Protein AF-0000000075452983 (afdb_homodimer)

Foldseek 3Di:
DDDPVNVLVVVVKDKFAWDAAPVRWTWGWKAKQRAIWIATEEAPDAFKAFEPVCCVVNVFPFPLPPPPPPDDPDPPPSFTKTFFMWMDGPPDIDTGDIHTYDHCPVVQVVCVVVPHHGGGIYHYNVVCVVQVWDADSVRRIIIGD/DDDPVNVLVVVVKDKFAWDAAPVRWTWGWKAKQRAIWIATEEQPDAFKAFEPVCCVVNVFPFPLPPPPPPDDDDCPPSFTKTFFMWMDGPPDIDTGDIHTYDHCPVVQVVCVVRPHHGGGIYHYNVVCVVQVWDADSVRRIIIGD

InterPro domains:
  IPR021109 Aspartic peptidase domain superfamily [G3DSA:2.40.70.10] (26-145)
  IPR021109 Aspartic peptidase domain superfamily [SSF50630] (25-136)
  IPR034122 Retropepsin-like domain, bacterial [cd05483] (25-129)

Secondary structure (DSSP, 8-state):
---HHHHHHHTTPEEEEPEE-TTS-EEEEEEETTEEEEEEE-TT-SS-EEEGGGTTTTT--EE-------SSSS-----EEEEEEEEEETTEEEEEEEEEEE--HHHHHHHHHTT-PPPSEEE-HHHHHHTT-EEETTTTEEEE-/---HHHHHHHTTPEEEEPEE-TTS-EEEEEEETTEEEEEEE-TT-SS-EEEGGGTTTTT--EE-------SSSS-----EEEEEEEEEETTEEEEEEEEEEE--HHHHHHHHHTT-PPPSEEE-HHHHHHTT-EEETTTTEEEE-

Nearest PDB structures (foldseek):
  7d66-assembly2_L  TM=7.469E-01  e=2.712E-06  Toxoplasma gondii GT1
  5c9f-assembly1_D  TM=7.096E-01  e=1.347E-06  Rickettsia conorii
  5c9f-assembly1_C  TM=6.833E-01  e=1.007E-06  Rickettsia conorii
  5c9b-assembly1_A  TM=7.092E-01  e=2.148E-06  Rickettsia conorii
  7d66-assembly2_K  TM=7.157E-01  e=2.085E-05  Toxoplasma gondii GT1

Sequence (290 aa):
MTSLKKILKEQGYSAIELLPTKTLHLELKVSINGVEGRFLLDTGASNTCLGLDSIDFFNLQTDFSEIKAAGAGASEMDTQISLKNTLEIGKWKRKNVSLVLFDLSHVNNALQRYDTQPIHGIIGADILKKGKAIIDYPKKTLFLKMTSLKKILKEQGYSAIELLPTKTLHLELKVSINGVEGRFLLDTGASNTCLGLDSIDFFNLQTDFSEIKAAGAGASEMDTQISLKNTLEIGKWKRKNVSLVLFDLSHVNNALQRYDTQPIHGIIGADILKKGKAIIDYPKKTLFLK

Organism: Capnocytophaga canimorsus (strain 5) (NCBI:txid860228)

Solvent-accessible surface area (backbone atoms only — not comparable to full-atom values): 15350 Å² total; per-residue (Å²): 127,86,51,68,65,58,56,40,44,75,71,60,33,43,80,33,74,41,42,74,48,89,65,54,31,38,27,36,66,36,24,37,66,82,36,77,42,40,24,36,44,18,40,59,33,45,56,33,31,32,22,58,87,34,40,77,72,41,69,58,60,61,47,74,52,80,68,70,78,72,72,83,85,70,88,68,70,82,58,38,39,28,55,68,31,36,41,32,45,78,87,46,72,44,70,64,37,71,33,38,40,38,85,46,61,68,60,31,51,55,33,42,76,61,77,34,79,65,60,42,28,36,45,9,21,50,56,36,53,69,24,46,22,33,40,32,50,77,77,31,32,38,29,33,79,128,86,51,69,64,58,55,40,42,73,70,61,32,42,81,34,73,39,43,74,49,89,66,55,31,38,27,36,66,36,26,36,66,82,36,77,40,40,25,38,44,19,41,62,33,45,56,33,32,30,22,58,87,35,40,76,71,40,68,57,60,61,47,74,54,77,67,70,77,74,66,86,84,71,90,69,72,82,62,39,39,29,54,69,32,37,42,32,48,80,87,45,71,45,69,65,36,69,33,38,39,36,86,45,60,69,59,30,52,56,34,43,77,62,77,34,79,66,60,42,30,36,45,10,21,51,54,37,55,70,24,44,22,32,40,32,51,77,77,31,32,37,30,34,81

Radius of gyration: 19.37 Å; Cα contacts (8 Å, |Δi|>4): 636; chains: 2; bounding box: 51×49×44 Å

Structure (mmCIF, N/CA/C/O backbone):
data_AF-0000000075452983-model_v1
#
loop_
_entity.id
_entity.type
_entity.pdbx_description
1 polymer 'Acid protease'
#
loop_
_atom_site.group_PDB
_atom_site.id
_atom_site.type_symbol
_atom_site.label_atom_id
_atom_site.label_alt_id
_atom_site.label_comp_id
_atom_site.label_asym_id
_atom_site.label_entity_id
_atom_site.label_seq_id
_atom_site.pdbx_PDB_ins_code
_atom_site.Cartn_x
_atom_site.Cartn_y
_atom_site.Cartn_z
_atom_site.occupancy
_atom_site.B_iso_or_equiv
_atom_site.auth_seq_id
_atom_site.auth_comp_id
_atom_site.auth_asym_id
_atom_site.auth_atom_id
_atom_site.pdbx_PDB_model_num
ATOM 1 N N . MET A 1 1 ? -27.594 -3.686 -8.883 1 52.12 1 MET A N 1
ATOM 2 C CA . MET A 1 1 ? -26.844 -4.117 -7.707 1 52.12 1 MET A CA 1
ATOM 3 C C . MET A 1 1 ? -26.234 -2.922 -6.977 1 52.12 1 MET A C 1
ATOM 5 O O . MET A 1 1 ? -25.766 -1.974 -7.613 1 52.12 1 MET A O 1
ATOM 9 N N . THR A 1 2 ? -26.516 -2.812 -5.73 1 64.31 2 THR A N 1
ATOM 10 C CA . THR A 1 2 ? -26.141 -1.621 -4.977 1 64.31 2 THR A CA 1
ATOM 11 C C . THR A 1 2 ? -24.625 -1.402 -5.031 1 64.31 2 THR A C 1
ATOM 13 O O . THR A 1 2 ? -23.859 -2.346 -4.863 1 64.31 2 THR A O 1
ATOM 16 N N . SER A 1 3 ? -24.156 -0.193 -5.426 1 87 3 SER A N 1
ATOM 17 C CA . SER A 1 3 ? -22.75 0.178 -5.586 1 87 3 SER A CA 1
ATOM 18 C C . SER A 1 3 ? -22.016 0.156 -4.246 1 87 3 SER A C 1
ATOM 20 O O . SER A 1 3 ? -22.609 0.444 -3.205 1 87 3 SER A O 1
ATOM 22 N N . LEU A 1 4 ? -20.859 -0.501 -4.215 1 90.81 4 LEU A N 1
ATOM 23 C CA . LEU A 1 4 ? -20.016 -0.521 -3.031 1 90.81 4 LEU A CA 1
ATOM 24 C C . LEU A 1 4 ? -19.922 0.865 -2.4 1 90.81 4 LEU A C 1
ATOM 26 O O . LEU A 1 4 ? -20.016 1.002 -1.177 1 90.81 4 LEU A O 1
ATOM 30 N N . LYS A 1 5 ? -19.812 1.821 -3.23 1 93.75 5 LYS A N 1
ATOM 31 C CA . LYS A 1 5 ? -19.703 3.201 -2.762 1 93.75 5 LYS A CA 1
ATOM 32 C C . LYS A 1 5 ? -20.938 3.602 -1.963 1 93.75 5 LYS A C 1
ATOM 34 O O . LYS A 1 5 ? -20.828 4.215 -0.9 1 93.75 5 LYS A O 1
ATOM 39 N N . LYS A 1 6 ? -22.094 3.305 -2.492 1 93.25 6 LYS A N 1
ATOM 40 C CA . LYS A 1 6 ? -23.328 3.654 -1.816 1 93.25 6 LYS A CA 1
ATOM 41 C C . LYS A 1 6 ? -23.438 2.963 -0.46 1 93.25 6 LYS A C 1
ATOM 43 O O . LYS A 1 6 ? -23.797 3.592 0.536 1 93.25 6 LYS A O 1
ATOM 48 N N . ILE A 1 7 ? -23.094 1.762 -0.438 1 93 7 ILE A N 1
ATOM 49 C CA . ILE A 1 7 ? -23.156 0.961 0.779 1 93 7 ILE A CA 1
ATOM 50 C C . ILE A 1 7 ? -22.219 1.539 1.833 1 93 7 ILE A C 1
ATOM 52 O O . ILE A 1 7 ? -22.609 1.715 2.99 1 93 7 ILE A O 1
ATOM 56 N N . LEU A 1 8 ? -21.016 1.866 1.401 1 95.69 8 LEU A N 1
ATOM 57 C CA . LEU A 1 8 ? -20.016 2.361 2.342 1 95.69 8 LEU A CA 1
ATOM 58 C C . LEU A 1 8 ? -20.375 3.764 2.824 1 95.69 8 LEU A C 1
ATOM 60 O O . LEU A 1 8 ? -20.141 4.102 3.986 1 95.69 8 LEU A O 1
ATOM 64 N N . LYS A 1 9 ? -20.922 4.539 1.985 1 94.62 9 LYS A N 1
ATOM 65 C CA . LYS A 1 9 ? -21.391 5.859 2.406 1 94.62 9 LYS A CA 1
ATOM 66 C C . LYS A 1 9 ? -22.484 5.75 3.463 1 94.62 9 LYS A C 1
ATOM 68 O O . LYS A 1 9 ? -22.5 6.512 4.434 1 94.62 9 LYS A O 1
ATOM 73 N N . GLU A 1 10 ? -23.328 4.809 3.295 1 93.5 10 GLU A N 1
ATOM 74 C CA . GLU A 1 10 ? -24.391 4.566 4.262 1 93.5 10 GLU A CA 1
ATOM 75 C C . GLU A 1 10 ? -23.828 4.098 5.602 1 93.5 10 GLU A C 1
ATOM 77 O O . GLU A 1 10 ? -24.469 4.277 6.641 1 93.5 10 GLU A O 1
ATOM 82 N N . GLN A 1 11 ? -22.656 3.533 5.5 1 94.31 11 GLN A N 1
ATOM 83 C CA . GLN A 1 11 ? -22.016 3.043 6.711 1 94.31 11 GLN A CA 1
ATOM 84 C C . GLN A 1 11 ? -21.141 4.125 7.348 1 94.31 11 GLN A C 1
ATOM 86 O O . GLN A 1 11 ? -20.422 3.863 8.312 1 94.31 11 GLN A O 1
ATOM 91 N N . GLY A 1 12 ? -21.109 5.344 6.809 1 95.44 12 GLY A N 1
ATOM 92 C CA . GLY A 1 12 ? -20.422 6.465 7.434 1 95.44 12 GLY A CA 1
ATOM 93 C C . GLY A 1 12 ? -19.078 6.777 6.809 1 95.44 12 GLY A C 1
ATOM 94 O O . GLY A 1 12 ? -18.359 7.664 7.27 1 95.44 12 GLY A O 1
ATOM 95 N N . TYR A 1 13 ? -18.781 6.051 5.754 1 97.31 13 TYR A N 1
ATOM 96 C CA . TYR A 1 13 ? -17.5 6.289 5.086 1 97.31 13 TYR A CA 1
ATOM 97 C C . TYR A 1 13 ? -17.594 7.5 4.16 1 97.31 13 TYR A C 1
ATOM 99 O O . TYR A 1 13 ? -18.641 7.742 3.547 1 97.31 13 TYR A O 1
ATOM 107 N N . SER A 1 14 ? -16.469 8.219 4.148 1 97.69 14 SER A N 1
ATOM 108 C CA . SER A 1 14 ? -16.266 9.219 3.1 1 97.69 14 SER A CA 1
ATOM 109 C C . SER A 1 14 ? -15.453 8.648 1.947 1 97.69 14 SER A C 1
ATOM 111 O O . SER A 1 14 ? -14.492 7.906 2.17 1 97.69 14 SER A O 1
ATOM 113 N N . ALA A 1 15 ? -15.82 9 0.788 1 97.88 15 ALA A N 1
ATOM 114 C CA . ALA A 1 15 ? -15.133 8.523 -0.407 1 97.88 15 ALA A CA 1
ATOM 115 C C . ALA A 1 15 ? -14.133 9.562 -0.917 1 97.88 15 ALA A C 1
ATOM 117 O O . ALA A 1 15 ? -14.484 10.734 -1.088 1 97.88 15 ALA A O 1
ATOM 118 N N . ILE A 1 16 ? -12.906 9.117 -1.059 1 98.31 16 ILE A N 1
ATOM 119 C CA . ILE A 1 16 ? -11.844 9.969 -1.57 1 98.31 16 ILE A CA 1
ATOM 120 C C . ILE A 1 16 ? -11.336 9.422 -2.902 1 98.31 16 ILE A C 1
ATOM 122 O O . ILE A 1 16 ? -11 8.234 -3.004 1 98.31 16 ILE A O 1
ATOM 126 N N . GLU A 1 17 ? -11.289 10.273 -3.865 1 97.56 17 GLU A N 1
ATOM 127 C CA . GLU A 1 17 ? -10.781 9.852 -5.168 1 97.56 17 GLU A CA 1
ATOM 128 C C . GLU A 1 17 ? -9.266 9.641 -5.125 1 97.56 17 GLU A C 1
ATOM 130 O O . GLU A 1 17 ? -8.539 10.445 -4.543 1 97.56 17 GLU A O 1
ATOM 135 N N . LEU A 1 18 ? -8.836 8.555 -5.672 1 98.31 18 LEU A N 1
ATOM 136 C CA . LEU A 1 18 ? -7.422 8.258 -5.859 1 98.31 18 LEU A CA 1
ATOM 137 C C . LEU A 1 18 ? -6.992 8.531 -7.297 1 98.31 18 LEU A C 1
ATOM 139 O O . LEU A 1 18 ? -7.738 8.234 -8.234 1 98.31 18 LEU A O 1
ATOM 143 N N . LEU A 1 19 ? -5.871 9.102 -7.406 1 96.38 19 LEU A N 1
ATOM 144 C CA . LEU A 1 19 ? -5.34 9.422 -8.727 1 96.38 19 LEU A CA 1
ATOM 145 C C . LEU A 1 19 ? -4.262 8.43 -9.141 1 96.38 19 LEU A C 1
ATOM 147 O O . LEU A 1 19 ? -3.229 8.32 -8.477 1 96.38 19 LEU A O 1
ATOM 151 N N . PRO A 1 20 ? -4.559 7.73 -10.18 1 94.44 20 PRO A N 1
ATOM 152 C CA . PRO A 1 20 ? -3.521 6.816 -10.656 1 94.44 20 PRO A CA 1
ATOM 153 C C . PRO A 1 20 ? -2.359 7.539 -11.336 1 94.44 20 PRO A C 1
ATOM 155 O O . PRO A 1 20 ? -2.564 8.57 -11.984 1 94.44 20 PRO A O 1
ATOM 158 N N . THR A 1 21 ? -1.177 7.031 -11.117 1 91.69 21 THR A N 1
ATOM 159 C CA . THR A 1 21 ? -0.006 7.562 -11.805 1 91.69 21 THR A CA 1
ATOM 160 C C . THR A 1 21 ? 0.426 6.629 -12.938 1 91.69 21 THR A C 1
ATOM 162 O O . THR A 1 21 ? -0.109 5.527 -13.078 1 91.69 21 THR A O 1
ATOM 165 N N . LYS A 1 22 ? 1.423 7.086 -13.68 1 87.56 22 LYS A N 1
ATOM 166 C CA . LYS A 1 22 ? 1.977 6.281 -14.766 1 87.56 22 LYS A CA 1
ATOM 167 C C . LYS A 1 22 ? 2.721 5.062 -14.219 1 87.56 22 LYS A C 1
ATOM 169 O O . LYS A 1 22 ? 2.889 4.066 -14.922 1 87.56 22 LYS A O 1
ATOM 174 N N . THR A 1 23 ? 3.131 5.102 -12.953 1 84.88 23 THR A N 1
ATOM 175 C CA . THR A 1 23 ? 3.91 4.039 -12.328 1 84.88 23 THR A CA 1
ATOM 176 C C . THR A 1 23 ? 3.002 3.07 -11.57 1 84.88 23 THR A C 1
ATOM 178 O O . THR A 1 23 ? 3.469 2.285 -10.75 1 84.88 23 THR A O 1
ATOM 181 N N . LEU A 1 24 ? 1.702 3.107 -11.68 1 89.06 24 LEU A N 1
ATOM 182 C CA . LEU A 1 24 ? 0.688 2.205 -11.148 1 89.06 24 LEU A CA 1
ATOM 183 C C . LEU A 1 24 ? 0.388 2.529 -9.688 1 89.06 24 LEU A C 1
ATOM 185 O O . LEU A 1 24 ? -0.366 1.808 -9.031 1 89.06 24 LEU A O 1
ATOM 189 N N . HIS A 1 25 ? 0.948 3.605 -9.305 1 93.12 25 HIS A N 1
ATOM 190 C CA . HIS A 1 25 ? 0.667 4.012 -7.934 1 93.12 25 HIS A CA 1
ATOM 191 C C . HIS A 1 25 ? -0.611 4.84 -7.855 1 93.12 25 HIS A C 1
ATOM 193 O O . HIS A 1 25 ? -1.091 5.344 -8.875 1 93.12 25 HIS A O 1
ATOM 199 N N . LEU A 1 26 ? -1.137 4.887 -6.668 1 97.56 26 LEU A N 1
ATOM 200 C CA . LEU A 1 26 ? -2.301 5.719 -6.391 1 97.56 26 LEU A CA 1
ATOM 201 C C . LEU A 1 26 ? -1.927 6.895 -5.492 1 97.56 26 LEU A C 1
ATOM 203 O O . LEU A 1 26 ? -1.285 6.711 -4.457 1 97.56 26 LEU A O 1
ATOM 207 N N . GLU A 1 27 ? -2.287 8.039 -5.949 1 97.69 27 GLU A N 1
ATOM 208 C CA . GLU A 1 27 ? -2.031 9.266 -5.203 1 97.69 27 GLU A CA 1
ATOM 209 C C . GLU A 1 27 ? -3.334 9.906 -4.73 1 97.69 27 GLU A C 1
ATOM 211 O O . GLU A 1 27 ? -4.41 9.586 -5.242 1 97.69 27 GLU A O 1
ATOM 216 N N . LEU A 1 28 ? -3.195 10.734 -3.736 1 98.31 28 LEU A N 1
ATOM 217 C CA . LEU A 1 28 ? -4.344 11.484 -3.238 1 98.31 28 LEU A CA 1
ATOM 218 C C . LEU A 1 28 ? -3.91 12.8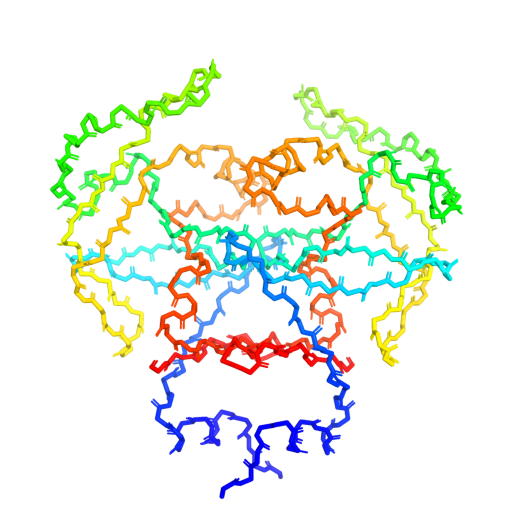36 -2.68 1 98.31 28 LEU A C 1
ATOM 220 O O . LEU A 1 28 ? -2.732 13.039 -2.373 1 98.31 28 LEU A O 1
ATOM 224 N N . LYS A 1 29 ? -4.852 13.695 -2.602 1 97.69 29 LYS A N 1
ATOM 225 C CA . LYS A 1 29 ? -4.625 14.992 -1.968 1 97.69 29 LYS A CA 1
ATOM 226 C C . LYS A 1 29 ? -4.859 14.922 -0.462 1 97.69 29 LYS A C 1
ATOM 228 O O . LYS A 1 29 ? -5.848 14.336 -0.012 1 97.69 29 LYS A O 1
ATOM 233 N N . VAL A 1 30 ? -3.945 15.484 0.24 1 97.62 30 VAL A N 1
ATOM 234 C CA . VAL A 1 30 ? -4.027 15.531 1.696 1 97.62 30 VAL A CA 1
ATOM 235 C C . VAL A 1 30 ? -3.713 16.938 2.188 1 97.62 30 VAL A C 1
ATOM 237 O O . VAL A 1 30 ? -2.791 17.594 1.685 1 97.62 30 VAL A O 1
ATOM 240 N N . SER A 1 31 ? -4.453 17.375 3.129 1 96.62 31 SER A N 1
ATOM 241 C CA . SER A 1 31 ? -4.16 18.656 3.762 1 96.62 31 SER A CA 1
ATOM 242 C C . SER A 1 31 ? -3.467 18.453 5.105 1 96.62 31 SER A C 1
ATOM 244 O O . SER A 1 31 ? -3.957 17.719 5.961 1 96.62 31 SER A O 1
ATOM 246 N N . ILE A 1 32 ? -2.314 19.016 5.211 1 95 32 ILE A N 1
ATOM 247 C CA . ILE A 1 32 ? -1.591 19.062 6.477 1 95 32 ILE A CA 1
ATOM 248 C C . ILE A 1 32 ? -1.582 20.5 7.016 1 95 32 ILE A C 1
ATOM 250 O O . ILE A 1 32 ? -1.045 21.406 6.375 1 95 32 ILE A O 1
ATOM 254 N 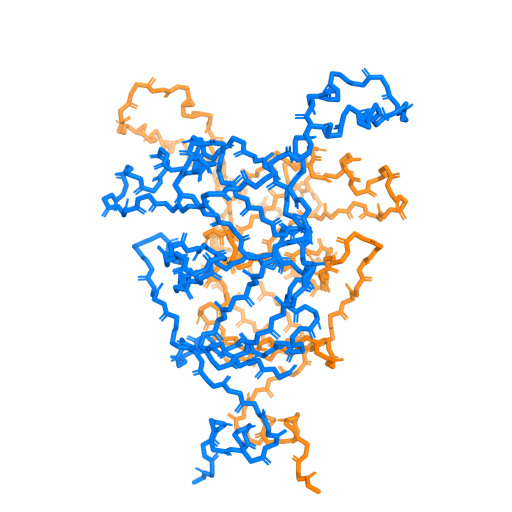N . ASN A 1 33 ? -2.176 20.688 8.148 1 92.75 33 ASN A N 1
ATOM 255 C CA . ASN A 1 33 ? -2.256 22 8.766 1 92.75 33 ASN A CA 1
ATOM 256 C C . ASN A 1 33 ? -2.787 23.047 7.793 1 92.75 33 ASN A C 1
ATOM 258 O O . ASN A 1 33 ? -2.246 24.156 7.707 1 92.75 33 ASN A O 1
ATOM 262 N N . GLY A 1 34 ? -3.699 22.578 7.031 1 93.31 34 GLY A N 1
ATOM 263 C CA . GLY A 1 34 ? -4.41 23.516 6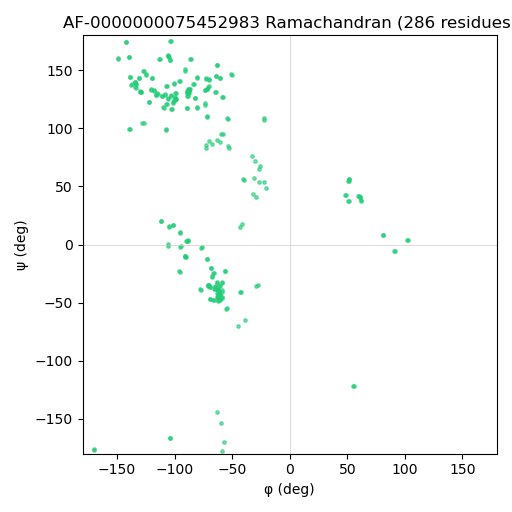.168 1 93.31 34 GLY A CA 1
ATOM 264 C C . GLY A 1 34 ? -3.777 23.656 4.797 1 93.31 34 GLY A C 1
ATOM 265 O O . GLY A 1 34 ? -4.32 24.344 3.924 1 93.31 34 GLY A O 1
ATOM 266 N N . VAL A 1 35 ? -2.662 23.062 4.562 1 94 35 VAL A N 1
ATOM 267 C CA . VAL A 1 35 ? -1.973 23.156 3.281 1 94 35 VAL A CA 1
ATOM 268 C C . VAL A 1 35 ? -2.123 21.844 2.514 1 94 35 VAL A C 1
ATOM 270 O O . VAL A 1 35 ? -1.764 20.781 3.021 1 94 35 VAL A O 1
ATOM 273 N N . GLU A 1 36 ? -2.6 21.984 1.306 1 95.62 36 GLU A N 1
ATOM 274 C CA . GLU A 1 36 ? -2.846 20.781 0.503 1 95.62 36 GLU A CA 1
ATOM 275 C C . GLU A 1 36 ? -1.572 20.312 -0.197 1 95.62 36 GLU A C 1
ATOM 277 O O . GLU A 1 36 ? -0.808 21.141 -0.714 1 95.62 36 GLU A O 1
ATOM 282 N N . GLY A 1 37 ? -1.395 19.016 -0.182 1 95.81 37 GLY A N 1
ATOM 283 C CA . GLY A 1 37 ? -0.274 18.391 -0.875 1 95.81 37 GLY A CA 1
ATOM 284 C C . GLY A 1 37 ? -0.628 17.078 -1.524 1 95.81 37 GLY A C 1
ATOM 285 O O . GLY A 1 37 ? -1.758 16.594 -1.398 1 95.81 37 GLY A O 1
ATOM 286 N N . ARG A 1 38 ? 0.325 16.531 -2.256 1 96.56 38 ARG A N 1
ATOM 287 C CA . ARG A 1 38 ? 0.192 15.258 -2.955 1 96.56 38 ARG A CA 1
ATOM 288 C C . ARG A 1 38 ? 0.854 14.133 -2.168 1 96.56 38 ARG A C 1
ATOM 290 O O . ARG A 1 38 ? 2.008 14.258 -1.75 1 96.56 38 ARG A O 1
ATOM 297 N N . PHE A 1 39 ? 0.117 13.094 -2.006 1 97.81 39 PHE A N 1
ATOM 298 C CA . PHE A 1 39 ? 0.617 11.984 -1.203 1 97.81 39 PHE A CA 1
ATOM 299 C C . PHE A 1 39 ? 0.44 10.664 -1.938 1 97.81 39 PHE A C 1
ATOM 301 O O . PHE A 1 39 ? -0.549 10.469 -2.648 1 97.81 39 PHE A O 1
ATOM 308 N N . LEU A 1 40 ? 1.399 9.812 -1.755 1 97.44 40 LEU A N 1
ATOM 309 C CA . LEU A 1 40 ? 1.317 8.445 -2.27 1 97.44 40 LEU A CA 1
ATOM 310 C C . LEU A 1 40 ? 0.646 7.523 -1.261 1 97.44 40 LEU A C 1
ATOM 312 O O . LEU A 1 40 ? 0.935 7.59 -0.064 1 97.44 40 LEU A O 1
ATOM 316 N N . LEU A 1 41 ? -0.305 6.699 -1.705 1 98.31 41 LEU A N 1
ATOM 317 C CA . LEU A 1 41 ? -0.929 5.68 -0.865 1 98.31 41 LEU A CA 1
ATOM 318 C C . LEU A 1 41 ? -0.04 4.445 -0.756 1 98.31 41 LEU A C 1
ATOM 320 O O . LEU A 1 41 ? 0.232 3.783 -1.759 1 98.31 41 LEU A O 1
ATOM 324 N N . ASP A 1 42 ? 0.404 4.117 0.432 1 97.38 42 ASP A N 1
ATOM 325 C CA . ASP A 1 42 ? 1.4 3.061 0.581 1 97.38 42 ASP A CA 1
ATOM 326 C C . ASP A 1 42 ? 1.085 2.174 1.783 1 97.38 42 ASP A C 1
ATOM 328 O O . ASP A 1 42 ? 1.478 2.484 2.91 1 97.38 42 ASP A O 1
ATOM 332 N N . THR A 1 43 ? 0.461 0.979 1.523 1 97.56 43 THR A N 1
ATOM 333 C CA . THR A 1 43 ? 0.132 0.032 2.582 1 97.56 43 THR A CA 1
ATOM 334 C C . THR A 1 43 ? 1.394 -0.635 3.123 1 97.56 43 THR A C 1
ATOM 336 O O . THR A 1 43 ? 1.362 -1.272 4.176 1 97.56 43 THR A O 1
ATOM 339 N N . GLY A 1 44 ? 2.561 -0.519 2.471 1 95.19 44 GLY A N 1
ATOM 340 C CA . GLY A 1 44 ? 3.822 -1.098 2.908 1 95.19 44 GLY A CA 1
ATOM 341 C C . GLY A 1 44 ? 4.633 -0.164 3.785 1 95.19 44 GLY A C 1
ATOM 342 O O . GLY A 1 44 ? 5.66 -0.562 4.344 1 95.19 44 GLY A O 1
ATOM 343 N N . ALA A 1 45 ? 4.211 1.051 3.85 1 94.06 45 ALA A N 1
ATOM 344 C CA . ALA A 1 45 ? 4.824 1.996 4.777 1 94.06 45 ALA A CA 1
ATOM 345 C C . ALA A 1 45 ? 4.148 1.942 6.145 1 94.06 45 ALA A C 1
ATOM 347 O O . ALA A 1 45 ? 2.934 2.123 6.25 1 94.06 45 ALA A O 1
ATOM 348 N N . SER A 1 46 ? 4.898 1.775 7.152 1 91.88 46 SER A N 1
ATOM 349 C CA . SER A 1 46 ? 4.34 1.68 8.492 1 91.88 46 SER A CA 1
ATOM 350 C C . SER A 1 46 ? 3.768 3.018 8.953 1 91.88 46 SER A C 1
ATOM 352 O O . SER A 1 46 ? 2.674 3.068 9.523 1 91.88 46 SER A O 1
ATOM 354 N N . ASN A 1 47 ? 4.504 4.059 8.531 1 92.19 47 ASN A N 1
ATOM 355 C CA . ASN A 1 47 ? 4.141 5.383 9.023 1 92.19 47 ASN A CA 1
ATOM 356 C C . ASN A 1 47 ? 3.893 6.359 7.875 1 92.19 47 ASN A C 1
ATOM 358 O O . ASN A 1 47 ? 4.543 6.273 6.828 1 92.19 47 ASN A O 1
ATOM 362 N N . THR A 1 48 ? 2.988 7.191 8.156 1 95.69 48 THR A N 1
ATOM 363 C CA . THR A 1 48 ? 2.811 8.352 7.293 1 95.69 48 THR A CA 1
ATOM 364 C C . THR A 1 48 ? 3.979 9.328 7.449 1 95.69 48 THR A C 1
ATOM 366 O O . THR A 1 48 ? 4.426 9.586 8.57 1 95.69 48 THR A O 1
ATOM 369 N N . CYS A 1 49 ? 4.434 9.805 6.285 1 94.25 49 CYS A N 1
ATOM 370 C CA . CYS A 1 49 ? 5.621 10.648 6.371 1 94.25 49 CYS A CA 1
ATOM 371 C C . CYS A 1 49 ? 5.516 11.836 5.418 1 94.25 49 CYS A C 1
ATOM 373 O O . CYS A 1 49 ? 4.668 11.844 4.523 1 94.25 49 CYS A O 1
ATOM 375 N N . LEU A 1 50 ? 6.34 12.828 5.707 1 93.94 50 LEU A N 1
ATOM 376 C CA . LEU A 1 50 ? 6.531 14.008 4.867 1 93.94 50 LEU A CA 1
ATOM 377 C C . LEU A 1 50 ? 7.98 14.117 4.406 1 93.94 50 LEU A C 1
ATOM 379 O O . LEU A 1 50 ? 8.898 13.773 5.148 1 93.94 50 LEU A O 1
ATOM 383 N N . GLY A 1 51 ? 8.055 14.586 3.146 1 92.12 51 GLY A N 1
ATOM 384 C CA . GLY A 1 51 ? 9.406 14.875 2.678 1 92.12 51 GLY A CA 1
ATOM 385 C C . GLY A 1 51 ? 10.078 15.992 3.455 1 92.12 51 GLY A C 1
ATOM 386 O O . GLY A 1 51 ? 9.438 16.969 3.842 1 92.12 51 GLY A O 1
ATOM 387 N N . LEU A 1 52 ? 11.383 15.852 3.635 1 85 52 LEU A N 1
ATOM 388 C CA . LEU A 1 52 ? 12.172 16.875 4.312 1 85 52 LEU A CA 1
ATOM 389 C C . LEU A 1 52 ? 12.062 18.219 3.59 1 85 52 LEU A C 1
ATOM 391 O O . LEU A 1 52 ? 12.086 19.266 4.223 1 85 52 LEU A O 1
ATOM 395 N N . ASP A 1 53 ? 11.938 18.141 2.363 1 82.31 53 ASP A N 1
ATOM 396 C CA . ASP A 1 53 ? 11.867 19.359 1.555 1 82.31 53 ASP A CA 1
ATOM 397 C C . ASP A 1 53 ? 10.492 20.016 1.67 1 82.31 53 ASP A C 1
ATOM 399 O O . ASP A 1 53 ? 10.289 21.125 1.162 1 82.31 53 ASP A O 1
ATOM 403 N N . SER A 1 54 ? 9.617 19.406 2.389 1 78.69 54 SER A N 1
ATOM 404 C CA . SER A 1 54 ? 8.258 19.906 2.482 1 78.69 54 SER A CA 1
ATOM 405 C C . SER A 1 54 ? 8.008 20.578 3.834 1 78.69 54 SER A C 1
ATOM 407 O O . SER A 1 54 ? 6.891 21.016 4.113 1 78.69 54 SER A O 1
ATOM 409 N N . ILE A 1 55 ? 8.938 20.578 4.613 1 71.94 55 ILE A N 1
ATOM 410 C CA . ILE A 1 55 ? 8.797 21.109 5.969 1 71.94 55 ILE A CA 1
ATOM 411 C C . ILE A 1 55 ? 8.281 22.531 5.922 1 71.94 55 ILE A C 1
ATOM 413 O O . ILE A 1 55 ? 7.328 22.891 6.625 1 71.94 55 ILE A O 1
ATOM 417 N N . ASP A 1 56 ? 9.031 23.281 5.184 1 69.06 56 ASP A N 1
ATOM 418 C CA . ASP A 1 56 ? 8.633 24.672 5.074 1 69.06 56 ASP A CA 1
ATOM 419 C C . ASP A 1 56 ? 7.266 24.812 4.406 1 69.06 56 ASP A C 1
ATOM 421 O O . ASP A 1 56 ? 6.477 25.688 4.766 1 69.06 56 ASP A O 1
ATOM 425 N N . PHE A 1 57 ? 7.047 23.922 3.555 1 72.62 57 PHE A N 1
ATOM 426 C CA . PHE A 1 57 ? 5.812 23.953 2.775 1 72.62 57 PHE A CA 1
ATOM 427 C C . PHE A 1 57 ? 4.598 23.75 3.674 1 72.62 57 PHE A C 1
ATOM 429 O O . PHE A 1 57 ? 3.604 24.469 3.553 1 72.62 57 PHE A O 1
ATOM 436 N N . PHE A 1 58 ? 4.617 22.984 4.652 1 75.69 58 PHE A N 1
ATOM 437 C CA . PHE A 1 58 ? 3.455 22.609 5.453 1 75.69 58 PHE A CA 1
ATOM 438 C C . PHE A 1 58 ? 3.473 23.328 6.793 1 75.69 58 PHE A C 1
ATOM 440 O O . PHE A 1 58 ? 2.68 23.016 7.684 1 75.69 58 PHE A O 1
ATOM 447 N N . ASN A 1 59 ? 4.273 24.391 6.984 1 67.56 59 ASN A N 1
ATOM 448 C CA . ASN A 1 59 ? 4.363 25.141 8.234 1 67.56 59 ASN A CA 1
ATOM 449 C C . ASN A 1 59 ? 4.52 24.219 9.438 1 67.56 59 ASN A C 1
ATOM 451 O O . ASN A 1 59 ? 3.803 24.359 10.43 1 67.56 59 ASN A O 1
ATOM 455 N N . LEU A 1 60 ? 5.348 23.234 9.273 1 66.94 60 LEU A N 1
ATOM 456 C CA . LEU A 1 60 ? 5.48 22.219 10.312 1 66.94 60 LEU A CA 1
ATOM 457 C C . LEU A 1 60 ? 6.242 22.766 11.508 1 66.94 60 LEU A C 1
ATOM 459 O O . LEU A 1 60 ? 7.184 23.547 11.352 1 66.94 60 LEU A O 1
ATOM 463 N N . GLN A 1 61 ? 5.539 22.75 12.734 1 61.06 61 GLN A N 1
ATOM 464 C CA . GLN A 1 61 ? 6.328 22.953 13.945 1 61.06 61 GLN A CA 1
ATOM 465 C C . GLN A 1 61 ? 7.184 21.719 14.258 1 61.06 61 GLN A C 1
ATOM 467 O O . GLN A 1 61 ? 6.66 20.625 14.406 1 61.06 61 GLN A O 1
ATOM 472 N N . THR A 1 62 ? 8.32 21.688 13.664 1 56.69 62 THR A N 1
ATOM 473 C CA . THR A 1 62 ? 9.195 20.547 13.859 1 56.69 62 THR A CA 1
ATOM 474 C C . THR A 1 62 ? 9.766 20.531 15.273 1 56.69 62 THR A C 1
ATOM 476 O O . THR A 1 62 ? 10.195 21.562 15.781 1 56.69 62 THR A O 1
ATOM 479 N N . ASP A 1 63 ? 9.086 19.906 16.219 1 50.91 63 ASP A N 1
ATOM 480 C CA . ASP A 1 63 ? 9.906 19.672 17.406 1 50.91 63 ASP A CA 1
ATOM 481 C C . ASP A 1 63 ? 11.078 18.75 17.078 1 50.91 63 ASP A C 1
ATOM 483 O O . ASP A 1 63 ? 10.898 17.688 16.469 1 50.91 63 ASP A O 1
ATOM 487 N N . PHE A 1 64 ? 12.117 19.375 16.703 1 45.72 64 PHE A N 1
ATOM 488 C CA . PHE A 1 64 ? 13.32 18.547 16.641 1 45.72 64 PHE A CA 1
ATOM 489 C C . PHE A 1 64 ? 13.367 17.578 17.828 1 45.72 64 PHE A C 1
ATOM 491 O O . PHE A 1 64 ? 13.422 18.016 18.984 1 45.72 64 PHE A O 1
ATOM 498 N N . SER A 1 65 ? 12.477 16.828 18.047 1 41.66 65 SER A N 1
ATOM 499 C CA . SER A 1 65 ? 12.797 15.898 19.125 1 41.66 65 SER A CA 1
ATOM 500 C C . SER A 1 65 ? 14.023 15.055 18.781 1 41.66 65 SER A C 1
ATOM 502 O O . SER A 1 65 ? 14.102 14.477 17.703 1 41.66 65 SER A O 1
ATOM 504 N N . GLU A 1 66 ? 15.18 15.516 19.25 1 39.75 66 GLU A N 1
ATOM 505 C CA . GLU A 1 66 ? 16.344 14.656 19.406 1 39.75 66 GLU A CA 1
ATOM 506 C C . GLU A 1 66 ? 15.961 13.289 19.969 1 39.75 66 GLU A C 1
ATOM 508 O O . GLU A 1 66 ? 16.219 13 21.141 1 39.75 66 GLU A O 1
ATOM 513 N N . ILE A 1 67 ? 14.883 12.859 19.969 1 37.5 67 ILE A N 1
ATOM 514 C CA . ILE A 1 67 ? 14.711 11.523 20.516 1 37.5 67 ILE A CA 1
ATOM 515 C C . ILE A 1 67 ? 15.68 10.555 19.844 1 37.5 67 ILE A C 1
ATOM 517 O O . ILE A 1 67 ? 15.578 10.312 18.641 1 37.5 67 ILE A O 1
ATOM 521 N N . LYS A 1 68 ? 16.891 10.523 20.328 1 37.19 68 LYS A N 1
ATOM 522 C CA . LYS A 1 68 ? 17.891 9.461 20.203 1 37.19 68 LYS A CA 1
ATOM 523 C C . LYS A 1 68 ? 17.219 8.094 20.094 1 37.19 68 LYS A C 1
ATOM 525 O O . LYS A 1 68 ? 16.578 7.637 21.047 1 37.19 68 LYS A O 1
ATOM 530 N N . ALA A 1 69 ? 16.594 7.711 19.062 1 34.88 69 ALA A N 1
ATOM 531 C CA . ALA A 1 69 ? 16.375 6.281 18.875 1 34.88 69 ALA A CA 1
ATOM 532 C C . ALA A 1 69 ? 17.5 5.465 19.484 1 34.88 69 ALA A C 1
ATOM 534 O O . ALA A 1 69 ? 18.609 5.434 18.953 1 34.88 69 ALA A O 1
ATOM 535 N N . ALA A 1 70 ? 17.859 5.523 20.719 1 34.03 70 ALA A N 1
ATOM 536 C CA . ALA A 1 70 ? 18.766 4.727 21.531 1 34.03 70 ALA A CA 1
ATOM 537 C C . ALA A 1 70 ? 18.875 3.301 21.016 1 34.03 70 ALA A C 1
ATOM 539 O O . ALA A 1 70 ? 19.609 2.482 21.562 1 34.03 70 ALA A O 1
ATOM 540 N N . GLY A 1 71 ? 17.922 2.549 20.453 1 30.47 71 GLY A N 1
ATOM 541 C CA . GLY A 1 71 ? 18.188 1.126 20.297 1 30.47 71 GLY A CA 1
ATOM 542 C C . GLY A 1 71 ? 19.359 0.824 19.375 1 30.47 71 GLY A C 1
ATOM 543 O O . GLY A 1 71 ? 20.438 0.44 19.844 1 30.47 71 GLY A O 1
ATOM 544 N N . ALA A 1 72 ? 19.469 -0.285 18.469 1 32.88 72 ALA A N 1
ATOM 545 C CA . ALA A 1 72 ? 20.719 -0.928 18.047 1 32.88 72 ALA A CA 1
ATOM 546 C C . ALA A 1 72 ? 21.656 0.079 17.375 1 32.88 72 ALA A C 1
ATOM 548 O O . ALA A 1 72 ? 21.234 1.168 16.984 1 32.88 72 ALA A O 1
ATOM 549 N N . GLY A 1 73 ? 22.984 -0.252 16.781 1 33.38 73 GLY A N 1
ATOM 550 C CA . GLY A 1 73 ? 24.188 0.121 16.062 1 33.38 73 GLY A CA 1
ATOM 551 C C . GLY A 1 73 ? 23.938 1.088 14.922 1 33.38 73 GLY A C 1
ATOM 552 O O . GLY A 1 73 ? 24.875 1.511 14.242 1 33.38 73 GLY A O 1
ATOM 553 N N . ALA A 1 74 ? 23.172 0.597 13.875 1 34.91 74 ALA A N 1
ATOM 554 C CA . ALA A 1 74 ? 23.281 1.378 12.641 1 34.91 74 ALA A CA 1
ATOM 555 C C . ALA A 1 74 ? 23.062 2.863 12.914 1 34.91 74 ALA A C 1
ATOM 557 O O . ALA A 1 74 ? 22.469 3.232 13.93 1 34.91 74 ALA A O 1
ATOM 558 N N . SER A 1 75 ? 23.703 3.908 12.242 1 37 75 SER A N 1
ATOM 559 C CA . SER A 1 75 ? 23.484 5.309 11.891 1 37 75 SER A CA 1
ATOM 560 C C . SER A 1 75 ? 22 5.656 11.906 1 37 75 SER A C 1
ATOM 562 O O . SER A 1 75 ? 21.234 5.211 11.039 1 37 75 SER A O 1
ATOM 564 N N . GLU A 1 76 ? 21.25 5.453 12.875 1 39.5 76 GLU A N 1
ATOM 565 C CA . GLU A 1 76 ? 19.922 5.914 13.258 1 39.5 76 GLU A CA 1
ATOM 566 C C . GLU A 1 76 ? 19.641 7.305 12.695 1 39.5 76 GLU A C 1
ATOM 568 O O . GLU A 1 76 ? 20.141 8.305 13.211 1 39.5 76 GLU A O 1
ATOM 573 N N . MET A 1 77 ? 19.984 7.668 11.508 1 43.62 77 MET A N 1
ATOM 574 C CA . MET A 1 77 ? 19.672 8.945 10.883 1 43.62 77 MET A CA 1
ATOM 575 C C . MET A 1 77 ? 18.453 9.586 11.539 1 43.62 77 MET A C 1
ATOM 577 O O . MET A 1 77 ? 17.469 8.906 11.844 1 43.62 77 MET A O 1
ATOM 581 N N . ASP A 1 78 ? 18.609 10.742 12.352 1 52.28 78 ASP A N 1
ATOM 582 C CA . ASP A 1 78 ? 17.719 11.688 13.023 1 52.28 78 ASP A CA 1
ATOM 583 C C . ASP A 1 78 ? 16.375 11.773 12.312 1 52.28 78 ASP A C 1
ATOM 585 O O . ASP A 1 78 ? 16.281 12.352 11.227 1 52.28 78 ASP A O 1
ATOM 589 N N . THR A 1 79 ? 15.75 10.656 12.383 1 66.81 79 THR A N 1
ATOM 590 C CA . THR A 1 79 ? 14.398 10.844 11.867 1 66.81 79 THR A CA 1
ATOM 591 C C . THR A 1 79 ? 13.703 11.992 12.578 1 66.81 79 THR A C 1
ATOM 593 O O . THR A 1 79 ? 13.695 12.055 13.812 1 66.81 79 THR A O 1
ATOM 596 N N . GLN A 1 80 ? 13.492 13.094 11.961 1 79.62 80 GLN A N 1
ATOM 597 C CA . GLN A 1 80 ? 12.727 14.227 12.461 1 79.62 80 GLN A CA 1
ATOM 598 C C . GLN A 1 80 ? 11.227 13.93 12.453 1 79.62 80 GLN A C 1
ATOM 600 O O . GLN A 1 80 ? 10.727 13.266 11.547 1 79.62 80 GLN A O 1
ATOM 605 N N . ILE A 1 81 ? 10.664 14.281 13.641 1 87.38 81 ILE A N 1
ATOM 606 C CA . ILE A 1 81 ? 9.227 14.047 13.781 1 87.38 81 ILE A CA 1
ATOM 607 C C . ILE A 1 81 ? 8.516 15.383 14.008 1 87.38 81 ILE A C 1
ATOM 609 O O . ILE A 1 81 ? 8.992 16.234 14.766 1 87.38 81 ILE A O 1
ATOM 613 N N . SER A 1 82 ? 7.48 15.594 13.305 1 88.19 82 SER A N 1
ATOM 614 C CA . SER A 1 82 ? 6.582 16.719 13.547 1 88.19 82 SER A CA 1
ATOM 615 C C . SER A 1 82 ? 5.352 16.281 14.336 1 88.19 82 SER A C 1
ATOM 617 O O . SER A 1 82 ? 4.668 15.336 13.953 1 88.19 82 SER A O 1
ATOM 619 N N . LEU A 1 83 ? 5.145 16.969 15.398 1 88.06 83 LEU A N 1
ATOM 620 C CA . LEU A 1 83 ? 4.051 16.594 16.281 1 88.06 83 LEU A CA 1
ATOM 621 C C . LEU A 1 83 ? 2.881 17.562 16.156 1 88.06 83 LEU A C 1
ATOM 623 O O . LEU A 1 83 ? 3.018 18.625 15.555 1 88.06 83 LEU A O 1
ATOM 627 N N . LYS A 1 84 ? 1.721 17.094 16.641 1 89.88 84 LYS A N 1
ATOM 628 C CA . LYS A 1 84 ? 0.527 17.922 16.797 1 89.88 84 LYS A CA 1
ATOM 629 C C . LYS A 1 84 ? 0.062 18.484 15.453 1 89.88 84 LYS A C 1
ATOM 631 O O . LYS A 1 84 ? -0.263 19.672 15.344 1 89.88 84 LYS A O 1
ATOM 636 N N . ASN A 1 85 ? 0.108 17.719 14.445 1 92.12 85 ASN A N 1
ATOM 637 C CA . ASN A 1 85 ? -0.366 18.141 13.133 1 92.12 85 ASN A CA 1
ATOM 638 C C . ASN A 1 85 ? -1.84 17.797 12.93 1 92.12 85 ASN A C 1
ATOM 640 O O . ASN A 1 85 ? -2.359 16.875 13.555 1 92.12 85 ASN A O 1
ATOM 644 N N . THR A 1 86 ? -2.445 18.625 12.156 1 95 86 THR A N 1
ATOM 645 C CA . THR A 1 86 ? -3.789 18.312 11.688 1 95 86 THR A CA 1
ATOM 646 C C . THR A 1 86 ? -3.746 17.75 10.266 1 95 86 THR A C 1
ATOM 648 O O . THR A 1 86 ? -3.168 18.359 9.367 1 95 86 THR A O 1
ATOM 651 N N . LEU A 1 87 ? -4.316 16.562 10.125 1 96.56 87 LEU A N 1
ATOM 652 C CA . LEU A 1 87 ? -4.375 15.875 8.828 1 96.56 87 LEU A CA 1
ATOM 653 C C . LEU A 1 87 ? -5.816 15.75 8.352 1 96.56 87 LEU A C 1
ATOM 655 O O . LEU A 1 87 ? -6.699 15.352 9.109 1 96.56 87 LEU A O 1
ATOM 659 N N . GLU A 1 88 ? -6.027 16.156 7.109 1 97.94 88 GLU A N 1
ATOM 660 C CA . GLU A 1 88 ? -7.355 16.047 6.512 1 97.94 88 GLU A CA 1
ATOM 661 C C . GLU A 1 88 ? -7.293 15.359 5.148 1 97.94 88 GLU A C 1
ATOM 663 O O . GLU A 1 88 ? -6.477 15.727 4.301 1 97.94 88 GLU A O 1
ATOM 668 N N . ILE A 1 89 ? -8.117 14.414 4.926 1 98.31 89 ILE A N 1
ATOM 669 C CA . ILE A 1 89 ? -8.336 13.734 3.652 1 98.31 89 ILE A CA 1
ATOM 670 C C . ILE A 1 89 ? -9.82 13.758 3.295 1 98.31 89 ILE A C 1
ATOM 672 O O . ILE A 1 89 ? -10.602 12.961 3.814 1 98.31 89 ILE A O 1
ATOM 676 N N . GLY A 1 90 ? -10.133 14.609 2.357 1 95.88 90 GLY A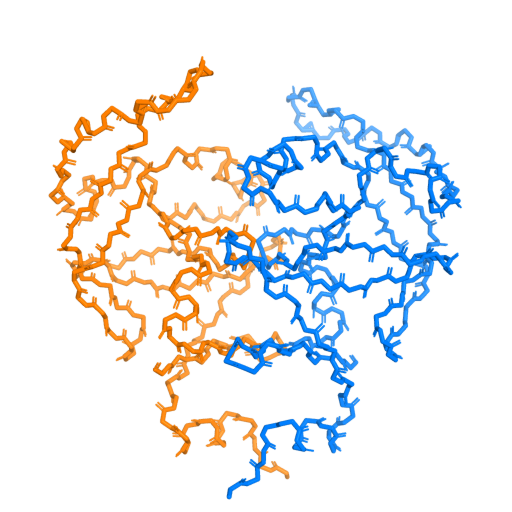 N 1
ATOM 677 C CA . GLY A 1 90 ? -11.555 14.828 2.15 1 95.88 90 GLY A CA 1
ATOM 678 C C . GLY A 1 90 ? -12.281 15.266 3.412 1 95.88 90 GLY A C 1
ATOM 679 O O . GLY A 1 90 ? -11.875 16.219 4.07 1 95.88 90 GLY A O 1
ATOM 680 N N . LYS A 1 91 ? -13.258 14.5 3.799 1 95.62 91 LYS A N 1
ATOM 681 C CA . LYS A 1 91 ? -14.055 14.836 4.98 1 95.62 91 LYS A CA 1
ATOM 682 C C . LYS A 1 91 ? -13.461 14.203 6.234 1 95.62 91 LYS A C 1
ATOM 684 O O . LYS A 1 91 ? -13.859 14.539 7.352 1 95.62 91 LYS A O 1
ATOM 689 N N . TRP A 1 92 ? -12.547 13.344 6.078 1 97.44 92 TRP A N 1
ATOM 690 C CA . TRP A 1 92 ? -11.906 12.688 7.207 1 97.44 92 TRP A CA 1
ATOM 691 C C . TRP A 1 92 ? -10.805 13.562 7.801 1 97.44 92 TRP A C 1
ATOM 693 O O . TRP A 1 92 ? -9.938 14.055 7.078 1 97.44 92 TRP A O 1
ATOM 703 N N . LYS A 1 93 ? -10.875 13.805 9.102 1 97 93 LYS A N 1
ATOM 704 C CA . LYS A 1 93 ? -9.953 14.719 9.766 1 97 93 LYS A CA 1
ATOM 705 C C . LYS A 1 93 ? -9.422 14.117 11.062 1 97 93 LYS A C 1
ATOM 707 O O . LYS A 1 93 ? -10.172 13.508 11.828 1 97 93 LYS A O 1
ATOM 712 N N . ARG A 1 94 ? -8.156 14.352 11.258 1 96.25 94 ARG A N 1
ATOM 713 C CA . ARG A 1 94 ? -7.52 13.938 12.5 1 96.25 94 ARG A CA 1
ATOM 714 C C . ARG A 1 94 ? -6.582 15.023 13.023 1 96.25 94 ARG A C 1
ATOM 716 O O . ARG A 1 94 ? -5.801 15.594 12.258 1 96.25 94 ARG A O 1
ATOM 723 N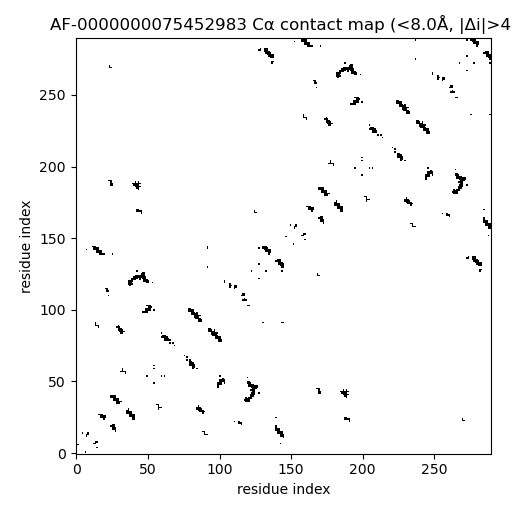 N . LYS A 1 95 ? -6.66 15.227 14.359 1 94.88 95 LYS A N 1
ATOM 724 C CA . LYS A 1 95 ? -5.754 16.172 15.016 1 94.88 95 LYS A CA 1
ATOM 725 C C . LYS A 1 95 ? -4.668 15.438 15.797 1 94.88 95 LYS A C 1
ATOM 727 O O . LYS A 1 95 ? -4.73 14.219 15.961 1 94.88 95 LYS A O 1
ATOM 732 N N . ASN A 1 96 ? -3.598 16.188 16.094 1 92.69 96 ASN A N 1
ATOM 733 C CA . ASN A 1 96 ? -2.496 15.688 16.906 1 92.69 96 ASN A CA 1
ATOM 734 C C . ASN A 1 96 ? -1.837 14.469 16.281 1 92.69 96 ASN A C 1
ATOM 736 O O . ASN A 1 96 ? -1.576 13.477 16.953 1 92.69 96 ASN A O 1
ATOM 740 N N . VAL A 1 97 ? -1.681 14.562 14.984 1 93.31 97 VAL A N 1
ATOM 741 C CA . VAL A 1 97 ? -1.021 13.5 14.234 1 93.31 97 VAL A CA 1
ATOM 742 C C . VAL A 1 97 ? 0.488 13.742 14.219 1 93.31 97 VAL A C 1
ATOM 744 O O . VAL A 1 97 ? 0.945 14.867 14.016 1 93.31 97 VAL A O 1
ATOM 747 N N . SER A 1 98 ? 1.224 12.688 14.5 1 90.5 98 SER A N 1
ATOM 748 C CA . SER A 1 98 ? 2.676 12.719 14.352 1 90.5 98 SER A CA 1
ATOM 749 C C . SER A 1 98 ? 3.098 12.297 12.945 1 90.5 98 SER A C 1
ATOM 751 O O . SER A 1 98 ? 2.609 11.297 12.414 1 90.5 98 SER A O 1
ATOM 753 N N . LEU A 1 99 ? 3.939 13.109 12.43 1 92.06 99 LEU A N 1
ATOM 754 C CA . LEU A 1 99 ? 4.449 12.828 11.086 1 92.06 99 LEU A CA 1
ATOM 755 C C . LEU A 1 99 ? 5.965 12.672 11.109 1 92.06 99 LEU A C 1
ATOM 757 O O . LEU A 1 99 ? 6.668 13.477 11.727 1 92.06 99 LEU A O 1
ATOM 761 N N . VAL A 1 100 ? 6.41 11.664 10.477 1 90.88 100 VAL A N 1
ATOM 762 C CA . VAL A 1 100 ? 7.848 11.445 10.344 1 90.88 100 VAL A CA 1
ATOM 763 C C . VAL A 1 100 ? 8.367 12.188 9.117 1 90.88 100 VAL A C 1
ATOM 765 O O . VAL A 1 100 ? 7.742 12.172 8.055 1 90.88 100 VAL A O 1
ATOM 768 N N . LEU A 1 101 ? 9.438 12.898 9.344 1 88.81 101 LEU A N 1
ATOM 769 C CA . LEU A 1 101 ? 10.086 13.555 8.219 1 88.81 101 LEU A CA 1
ATOM 770 C C . LEU A 1 101 ? 11.125 12.641 7.574 1 88.81 101 LEU A C 1
ATOM 772 O O . LEU A 1 101 ? 11.969 12.078 8.266 1 88.81 101 LEU A O 1
ATOM 776 N N . PHE A 1 102 ? 11.023 12.547 6.254 1 87.88 102 PHE A N 1
ATOM 777 C CA . PHE A 1 102 ? 11.828 11.562 5.531 1 87.88 102 PHE A CA 1
ATOM 778 C C . PHE A 1 102 ? 12.375 12.156 4.238 1 87.88 102 PHE A C 1
ATOM 780 O O . PHE A 1 102 ? 11.742 13.023 3.631 1 87.88 102 PHE A O 1
ATOM 787 N N . ASP A 1 103 ? 13.594 11.742 3.898 1 88.25 103 ASP A N 1
ATOM 788 C CA . ASP A 1 103 ? 14.125 12.109 2.59 1 88.25 103 ASP A CA 1
ATOM 789 C C . ASP A 1 103 ? 13.414 11.344 1.475 1 88.25 103 ASP A C 1
ATOM 791 O O . ASP A 1 103 ? 13.617 10.148 1.305 1 88.25 103 ASP A O 1
ATOM 795 N N . LEU A 1 104 ? 12.586 12.07 0.658 1 92.25 104 LEU A N 1
ATOM 796 C CA . LEU A 1 104 ? 11.812 11.43 -0.404 1 92.25 104 LEU A CA 1
ATOM 797 C C . LEU A 1 104 ? 12.484 11.641 -1.76 1 92.25 104 L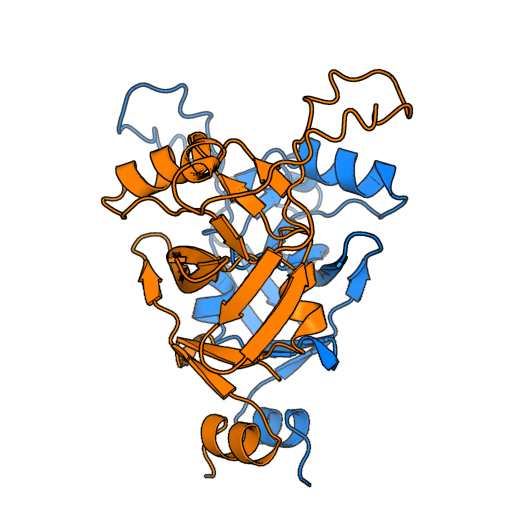EU A C 1
ATOM 799 O O . LEU A 1 104 ? 11.852 11.453 -2.801 1 92.25 104 LEU A O 1
ATOM 803 N N . SER A 1 105 ? 13.742 12.016 -1.771 1 91 105 SER A N 1
ATOM 804 C CA . SER A 1 105 ? 14.43 12.328 -3.018 1 91 105 SER A CA 1
ATOM 805 C C . SER A 1 105 ? 14.43 11.133 -3.967 1 91 105 SER A C 1
ATOM 807 O O . SER A 1 105 ? 14.172 11.281 -5.164 1 91 105 SER A O 1
ATOM 809 N N . HIS A 1 106 ? 14.727 9.984 -3.438 1 88.38 106 HIS A N 1
ATOM 810 C CA . HIS A 1 106 ? 14.773 8.797 -4.277 1 88.38 106 HIS A CA 1
ATOM 811 C C . HIS A 1 106 ? 13.406 8.484 -4.875 1 88.38 106 HIS A C 1
ATOM 813 O O . HIS A 1 106 ? 13.305 8.125 -6.047 1 88.38 106 HIS A O 1
ATOM 819 N N . VAL A 1 107 ? 12.383 8.617 -4.078 1 89.88 107 VAL A N 1
ATOM 820 C CA . VAL A 1 107 ? 11.016 8.383 -4.539 1 89.88 107 VAL A CA 1
ATOM 821 C C . VAL A 1 107 ? 10.664 9.383 -5.633 1 89.88 107 VAL A C 1
ATOM 823 O O . VAL A 1 107 ? 10.188 9 -6.707 1 89.88 107 VAL A O 1
ATOM 826 N N . ASN A 1 108 ? 10.945 10.617 -5.402 1 92.06 108 ASN A N 1
ATOM 827 C CA . ASN A 1 108 ? 10.57 11.672 -6.34 1 92.06 108 ASN A CA 1
ATOM 828 C C . ASN A 1 108 ? 11.406 11.609 -7.613 1 92.06 108 ASN A C 1
ATOM 830 O O . ASN A 1 108 ? 10.922 11.93 -8.695 1 92.06 108 ASN A O 1
ATOM 834 N N . ASN A 1 109 ? 12.672 11.219 -7.461 1 90.75 109 ASN A N 1
ATOM 835 C CA . ASN A 1 109 ? 13.492 11.016 -8.648 1 90.75 109 ASN A CA 1
ATOM 836 C C . ASN A 1 109 ? 12.906 9.93 -9.555 1 90.75 109 ASN A C 1
ATOM 838 O O . ASN A 1 109 ? 12.875 10.078 -10.773 1 90.75 109 ASN A O 1
ATOM 842 N N . ALA A 1 110 ? 12.477 8.852 -8.953 1 85.75 110 ALA A N 1
ATOM 843 C CA . ALA A 1 110 ? 11.859 7.766 -9.711 1 85.75 110 ALA A CA 1
ATOM 844 C C . ALA A 1 110 ? 10.578 8.234 -10.391 1 85.75 110 ALA A C 1
ATOM 846 O O . ALA A 1 110 ? 10.344 7.93 -11.562 1 85.75 110 ALA A O 1
ATOM 847 N N . LEU A 1 111 ? 9.734 8.953 -9.703 1 88.31 111 LEU A N 1
ATOM 848 C CA . LEU A 1 111 ? 8.492 9.477 -10.258 1 88.31 111 LEU A CA 1
ATOM 849 C C . LEU A 1 111 ? 8.781 10.422 -11.422 1 88.31 111 LEU A C 1
ATOM 851 O O . LEU A 1 111 ? 8.102 10.367 -12.453 1 88.31 111 LEU A O 1
ATOM 855 N N . GLN A 1 112 ? 9.75 11.18 -11.219 1 88.25 112 GLN A N 1
ATOM 856 C CA . GLN A 1 112 ? 10.094 12.156 -12.242 1 88.25 112 GLN A CA 1
ATOM 857 C C . GLN A 1 112 ? 10.562 11.461 -13.523 1 88.25 112 GLN A C 1
ATOM 859 O O . GLN A 1 112 ? 10.297 11.945 -14.625 1 88.25 112 GLN A O 1
ATOM 864 N N . ARG A 1 113 ? 11.297 10.391 -13.406 1 87.75 113 ARG A N 1
ATOM 865 C CA . ARG A 1 113 ? 11.773 9.625 -14.555 1 87.75 113 ARG A CA 1
ATOM 866 C C . ARG A 1 113 ? 10.609 9.172 -15.43 1 87.75 113 ARG A C 1
ATOM 868 O O . ARG A 1 113 ? 10.773 8.961 -16.625 1 87.75 113 ARG A O 1
ATOM 875 N N . TYR A 1 114 ? 9.508 9.117 -14.844 1 86.5 114 TYR A N 1
ATOM 876 C CA . TYR A 1 114 ? 8.328 8.664 -15.578 1 86.5 114 TYR A CA 1
ATOM 877 C C . TYR A 1 114 ? 7.336 9.805 -15.773 1 86.5 114 TYR A C 1
ATOM 879 O O . TYR A 1 114 ? 6.129 9.578 -15.883 1 86.5 114 TYR A O 1
ATOM 887 N N . ASP A 1 115 ? 7.836 10.969 -15.648 1 88.56 115 ASP A N 1
ATOM 888 C CA . ASP A 1 115 ? 7.074 12.188 -15.898 1 88.56 115 ASP A CA 1
ATOM 889 C C . ASP A 1 115 ? 5.891 12.305 -14.945 1 88.56 115 ASP A C 1
ATOM 891 O O . ASP A 1 115 ? 4.785 12.664 -15.359 1 88.56 115 ASP A O 1
ATOM 895 N N . THR A 1 116 ? 6.105 11.906 -13.781 1 88.88 116 THR A N 1
ATOM 896 C CA . THR A 1 116 ? 5.117 12.016 -12.719 1 88.88 116 THR A CA 1
ATOM 897 C C . THR A 1 116 ? 5.504 13.109 -11.727 1 88.88 116 THR A C 1
ATOM 899 O O . THR A 1 116 ? 6.68 13.273 -11.398 1 88.88 116 THR A O 1
ATOM 902 N N . GLN A 1 117 ? 4.566 13.914 -11.312 1 91.75 117 GLN A N 1
ATOM 903 C CA . GLN A 1 117 ? 4.828 14.992 -10.367 1 91.75 117 GLN A CA 1
ATOM 904 C C . GLN A 1 117 ? 5.359 14.453 -9.047 1 91.75 117 GLN A C 1
ATOM 906 O O . GLN A 1 117 ? 4.914 13.406 -8.57 1 91.75 117 GLN A O 1
ATOM 911 N N . PRO A 1 118 ? 6.262 15.195 -8.477 1 93 118 PRO A N 1
ATOM 912 C CA . PRO A 1 118 ? 6.758 14.766 -7.168 1 93 118 PRO A CA 1
ATOM 913 C C . PRO A 1 118 ? 5.672 14.766 -6.098 1 93 118 PRO A C 1
ATOM 915 O O . PRO A 1 118 ? 4.676 15.484 -6.219 1 93 118 PRO A O 1
ATOM 918 N N . ILE A 1 119 ? 5.867 13.969 -5.148 1 95 119 ILE A N 1
ATOM 919 C CA . ILE A 1 119 ? 4.934 13.906 -4.027 1 95 119 ILE A CA 1
ATOM 920 C C . ILE A 1 119 ? 5.531 14.617 -2.816 1 95 119 ILE A C 1
ATOM 922 O O . ILE A 1 119 ? 6.746 14.797 -2.732 1 95 119 ILE A O 1
ATOM 926 N N . HIS A 1 120 ? 4.645 15.031 -1.864 1 95.5 120 HIS A N 1
ATOM 927 C CA . HIS A 1 120 ? 5.055 15.703 -0.637 1 95.5 120 HIS A CA 1
ATOM 928 C C . HIS A 1 120 ? 5.184 14.711 0.516 1 95.5 120 HIS A C 1
ATOM 930 O O . HIS A 1 120 ? 5.848 15 1.515 1 95.5 120 HIS A O 1
ATOM 936 N N . GLY A 1 121 ? 4.516 13.617 0.409 1 96.31 121 GLY A N 1
ATOM 937 C CA . GLY A 1 121 ? 4.52 12.648 1.492 1 96.31 121 GLY A CA 1
ATOM 938 C C . GLY A 1 121 ? 3.893 11.32 1.109 1 96.31 121 GLY A C 1
ATOM 939 O O . GLY A 1 121 ? 3.596 11.086 -0.064 1 96.31 121 GLY A O 1
ATOM 940 N N . ILE A 1 122 ? 3.822 10.461 2.066 1 96.94 122 ILE A N 1
ATOM 941 C CA . ILE A 1 122 ? 3.254 9.125 1.933 1 96.94 122 ILE A CA 1
ATOM 942 C C . ILE A 1 122 ? 2.227 8.891 3.037 1 96.94 122 ILE A C 1
ATOM 944 O O . ILE A 1 122 ? 2.455 9.25 4.195 1 96.94 122 ILE A O 1
ATOM 948 N N . ILE A 1 123 ? 1.072 8.422 2.645 1 98 123 ILE A N 1
ATOM 949 C CA . ILE A 1 123 ? 0.108 7.938 3.625 1 98 123 ILE A CA 1
ATOM 950 C C . ILE A 1 123 ? 0.348 6.453 3.891 1 98 123 ILE A C 1
ATOM 952 O O . ILE A 1 123 ? 0.24 5.625 2.98 1 98 123 ILE A O 1
ATOM 956 N N . GLY A 1 124 ? 0.671 6.152 5.09 1 97.38 124 GLY A N 1
ATOM 957 C CA . GLY A 1 124 ? 1.034 4.789 5.441 1 97.38 124 GLY A CA 1
ATOM 958 C C . GLY A 1 124 ? -0.061 4.055 6.188 1 97.38 124 GLY A C 1
ATOM 959 O O . GLY A 1 124 ? -1.203 4.516 6.242 1 97.38 124 GLY A O 1
ATOM 960 N N . ALA A 1 125 ? 0.356 2.924 6.758 1 96.88 125 ALA A N 1
ATOM 961 C CA . ALA A 1 125 ? -0.557 1.999 7.426 1 96.88 125 ALA A CA 1
ATOM 962 C C . ALA A 1 125 ? -1.141 2.625 8.688 1 96.88 125 ALA A C 1
ATOM 964 O O . ALA A 1 125 ? -2.268 2.311 9.078 1 96.88 125 ALA A O 1
ATOM 965 N N . ASP A 1 126 ? -0.458 3.529 9.32 1 95.38 126 ASP A N 1
ATOM 966 C CA . ASP A 1 126 ? -0.935 4.148 10.555 1 95.38 126 ASP A CA 1
ATOM 967 C C . ASP A 1 126 ? -2.23 4.922 10.312 1 95.38 126 ASP A C 1
ATOM 969 O O . ASP A 1 126 ? -3.213 4.738 11.039 1 95.38 126 ASP A O 1
ATOM 973 N N . ILE A 1 127 ? -2.248 5.645 9.258 1 97.06 127 ILE A N 1
ATOM 974 C CA . ILE A 1 127 ? -3.432 6.434 8.93 1 97.06 127 ILE A CA 1
ATOM 975 C C . ILE A 1 127 ? -4.512 5.527 8.352 1 97.06 127 ILE A C 1
ATOM 977 O O . ILE A 1 127 ? -5.699 5.703 8.633 1 97.06 127 ILE A O 1
ATOM 981 N N . LEU A 1 128 ? -4.121 4.578 7.551 1 97.94 128 LEU A N 1
ATOM 982 C CA . LEU A 1 128 ? -5.086 3.668 6.945 1 97.94 128 LEU A CA 1
ATOM 983 C C . LEU A 1 128 ? -5.812 2.857 8.008 1 97.94 128 LEU A C 1
ATOM 985 O O . LEU A 1 128 ? -7.02 2.639 7.914 1 97.94 128 LEU A O 1
ATOM 989 N N . LYS A 1 129 ? -5.09 2.471 8.984 1 97 129 LYS A N 1
ATOM 990 C CA . LYS A 1 129 ? -5.703 1.741 10.086 1 97 129 LYS A CA 1
ATOM 991 C C . LYS A 1 129 ? -6.621 2.648 10.906 1 97 129 LYS A C 1
ATOM 993 O O . LYS A 1 129 ? -7.762 2.287 11.195 1 97 129 LYS A O 1
ATOM 998 N N . LYS A 1 130 ? -6.137 3.811 11.227 1 96.38 130 LYS A N 1
ATOM 999 C CA . LYS A 1 130 ? -6.898 4.758 12.031 1 96.38 130 LYS A CA 1
ATOM 1000 C C . LYS A 1 130 ? -8.195 5.164 11.336 1 96.38 130 LYS A C 1
ATOM 1002 O O . LYS A 1 130 ? -9.227 5.348 11.984 1 96.38 130 LYS A O 1
ATOM 1007 N N . GLY A 1 131 ? -8.125 5.262 10.055 1 97.75 131 GLY A N 1
ATOM 1008 C CA . GLY A 1 131 ? -9.273 5.68 9.266 1 97.75 131 GLY A CA 1
ATOM 1009 C C . GLY A 1 131 ? -10.164 4.527 8.852 1 97.75 131 GLY A C 1
ATOM 1010 O O . GLY A 1 131 ? -11.102 4.707 8.07 1 97.75 131 GLY A O 1
ATOM 1011 N N . LYS A 1 132 ? -9.82 3.338 9.312 1 98 132 LYS A N 1
ATOM 1012 C CA . LYS A 1 132 ? -10.578 2.156 8.914 1 98 132 LYS A CA 1
ATOM 1013 C C . LYS A 1 132 ? -10.719 2.092 7.391 1 98 132 LYS A C 1
ATOM 1015 O O . LYS A 1 132 ? -11.828 1.91 6.875 1 98 132 LYS A O 1
ATOM 1020 N N . ALA A 1 133 ? -9.703 2.145 6.754 1 98.56 133 ALA A N 1
ATOM 1021 C CA . ALA A 1 133 ? -9.656 2.381 5.316 1 98.56 133 ALA A CA 1
ATOM 1022 C C . ALA A 1 133 ? -10.188 1.179 4.543 1 98.56 133 ALA A C 1
ATOM 1024 O O . ALA A 1 133 ? -9.945 0.031 4.922 1 98.56 133 ALA A O 1
ATOM 1025 N N . ILE A 1 134 ? -10.867 1.424 3.525 1 98.56 134 ILE A N 1
ATOM 1026 C CA . ILE A 1 134 ? -11.172 0.487 2.451 1 98.56 134 ILE A CA 1
ATOM 1027 C C . ILE A 1 134 ? -10.672 1.045 1.121 1 98.56 134 ILE A C 1
ATOM 1029 O O . ILE A 1 134 ? -11.008 2.17 0.746 1 98.56 134 ILE A O 1
ATOM 1033 N N . ILE A 1 135 ? -9.836 0.293 0.473 1 98.62 135 ILE A N 1
ATOM 1034 C CA . ILE A 1 135 ? -9.25 0.733 -0.791 1 98.62 135 ILE A CA 1
ATOM 1035 C C . ILE A 1 135 ? -9.875 -0.051 -1.944 1 98.62 135 ILE A C 1
ATOM 1037 O O . ILE A 1 135 ? -9.812 -1.282 -1.969 1 98.62 135 ILE A O 1
ATOM 1041 N N . ASP A 1 136 ? -10.484 0.672 -2.85 1 98.19 136 ASP A N 1
ATOM 1042 C CA . ASP A 1 136 ? -11.133 0.108 -4.027 1 98.19 136 ASP A CA 1
ATOM 1043 C C . ASP A 1 136 ? -10.328 0.387 -5.293 1 98.19 136 ASP A C 1
ATOM 1045 O O . ASP A 1 136 ? -10.445 1.46 -5.887 1 98.19 136 ASP A O 1
ATOM 1049 N N . TYR A 1 137 ? -9.562 -0.575 -5.742 1 97.94 137 TYR A N 1
ATOM 1050 C CA . TYR A 1 137 ? -8.648 -0.388 -6.863 1 97.94 137 TYR A CA 1
ATOM 1051 C C . TYR A 1 137 ? -9.422 -0.143 -8.156 1 97.94 137 TYR A C 1
ATOM 1053 O O . TYR A 1 137 ? -9.102 0.781 -8.906 1 97.94 137 TYR A O 1
ATOM 1061 N N . PRO A 1 138 ? -10.453 -0.972 -8.453 1 96.75 138 PRO A N 1
ATOM 1062 C CA . PRO A 1 138 ? -11.148 -0.773 -9.727 1 96.75 138 PRO A CA 1
ATOM 1063 C C . PRO A 1 138 ? -11.742 0.626 -9.859 1 96.75 138 PRO A C 1
ATOM 1065 O O . PRO A 1 138 ? -11.711 1.216 -10.938 1 96.75 138 PRO A O 1
ATOM 1068 N N . LYS A 1 139 ? -12.305 1.107 -8.758 1 97.25 139 LYS A N 1
ATOM 1069 C CA . LYS A 1 139 ? -12.961 2.41 -8.828 1 97.25 139 LYS A CA 1
ATOM 1070 C C . LYS A 1 139 ? -12.016 3.525 -8.398 1 97.25 139 LYS A C 1
ATOM 1072 O O . LYS A 1 139 ? -12.383 4.703 -8.422 1 97.25 139 LYS A O 1
ATOM 1077 N N . LYS A 1 140 ? -10.797 3.154 -8.016 1 97.69 140 LYS A N 1
ATOM 1078 C CA . LYS A 1 140 ? -9.789 4.117 -7.582 1 97.69 140 LYS A CA 1
ATOM 1079 C C . LYS A 1 140 ? -10.344 5.051 -6.508 1 97.69 140 LYS A C 1
ATOM 1081 O O . LYS A 1 140 ? -10.281 6.273 -6.648 1 97.69 140 LYS A O 1
ATOM 1086 N N . THR A 1 141 ? -10.805 4.387 -5.477 1 98.44 141 THR A N 1
ATOM 1087 C CA . THR A 1 141 ? -11.422 5.141 -4.391 1 98.44 141 THR A CA 1
ATOM 1088 C C . THR A 1 141 ? -10.914 4.656 -3.037 1 98.44 141 THR A C 1
ATOM 1090 O O . THR A 1 141 ? -10.781 3.451 -2.811 1 98.44 141 THR A O 1
ATOM 1093 N N . LEU A 1 142 ? -10.609 5.582 -2.229 1 98.69 142 LEU A N 1
ATOM 1094 C CA . LEU A 1 142 ? -10.297 5.336 -0.825 1 98.69 142 LEU A CA 1
ATOM 1095 C C . LEU A 1 142 ? -11.477 5.719 0.065 1 98.69 142 LEU A C 1
ATOM 1097 O O . LEU A 1 142 ? -12.039 6.805 -0.078 1 98.69 142 LEU A O 1
ATOM 1101 N N . PHE A 1 143 ? -11.883 4.82 0.917 1 98.62 143 PHE A N 1
ATOM 1102 C CA . PHE A 1 143 ? -12.922 5.109 1.897 1 98.62 143 PHE A CA 1
ATOM 1103 C C . PHE A 1 143 ? -12.328 5.207 3.299 1 98.62 143 PHE A C 1
ATOM 1105 O O . PHE A 1 143 ? -11.562 4.34 3.717 1 98.62 143 PHE A O 1
ATOM 1112 N N . LEU A 1 144 ? -12.68 6.281 3.932 1 98.62 144 LEU A N 1
ATOM 1113 C CA . LEU A 1 144 ? -12.234 6.484 5.305 1 98.62 144 LEU A CA 1
ATOM 1114 C C . LEU A 1 144 ? -13.414 6.797 6.219 1 98.62 144 LEU A C 1
ATOM 1116 O O . LEU A 1 144 ? -14.414 7.371 5.773 1 98.62 144 LEU A O 1
ATOM 1120 N N . LYS A 1 145 ? -13.234 6.355 7.484 1 96.62 145 LYS A N 1
ATOM 1121 C CA . LYS A 1 145 ? -14.266 6.66 8.477 1 96.62 145 LYS A CA 1
ATOM 1122 C C . LYS A 1 145 ? -13.656 6.82 9.867 1 96.62 145 LYS A C 1
ATOM 1124 O O . LYS A 1 145 ? -12.711 6.105 10.219 1 96.62 145 LYS A O 1
ATOM 1129 N N . MET B 1 1 ? -27.422 -5.262 8.586 1 52.41 1 MET B N 1
ATOM 1130 C CA . MET B 1 1 ? -26.812 -4.625 7.414 1 52.41 1 MET B CA 1
ATOM 1131 C C . MET B 1 1 ? -25.875 -5.586 6.699 1 52.41 1 MET B C 1
ATOM 1133 O O . MET B 1 1 ? -25.141 -6.336 7.344 1 52.41 1 MET B O 1
ATOM 1137 N N . THR B 1 2 ? -26.094 -5.781 5.445 1 64.19 2 THR B N 1
ATOM 1138 C CA . THR B 1 2 ? -25.359 -6.809 4.707 1 64.19 2 THR B CA 1
ATOM 1139 C C . THR B 1 2 ? -23.859 -6.559 4.766 1 64.19 2 THR B C 1
ATOM 1141 O O . THR B 1 2 ? -23.406 -5.426 4.586 1 64.19 2 THR B O 1
ATOM 1144 N N . SER B 1 3 ? -23.047 -7.574 5.188 1 87.06 3 SER B N 1
ATOM 1145 C CA . SER B 1 3 ? -21.594 -7.496 5.352 1 87.06 3 SER B CA 1
ATOM 1146 C C . SER B 1 3 ? -20.906 -7.254 4.02 1 87.06 3 SER B C 1
ATOM 1148 O O . SER B 1 3 ? -21.375 -7.707 2.975 1 87.06 3 SER B O 1
ATOM 1150 N N . LEU B 1 4 ? -20 -6.273 3.992 1 90.88 4 LEU B N 1
ATOM 1151 C CA . LEU B 1 4 ? -19.188 -5.996 2.812 1 90.88 4 LEU B CA 1
ATOM 1152 C C . LEU B 1 4 ? -18.688 -7.289 2.182 1 90.88 4 LEU B C 1
ATOM 1154 O O . LEU B 1 4 ? -18.719 -7.445 0.959 1 90.88 4 LEU B O 1
ATOM 1158 N N . LYS B 1 5 ? -18.297 -8.172 3.008 1 93.88 5 LYS B N 1
ATOM 1159 C CA . LYS B 1 5 ? -17.781 -9.453 2.541 1 93.88 5 LYS B CA 1
ATOM 1160 C C . LYS B 1 5 ? -18.828 -10.211 1.736 1 93.88 5 LYS B C 1
ATOM 1162 O O . LYS B 1 5 ? -18.531 -10.766 0.675 1 93.88 5 LYS B O 1
ATOM 1167 N N . LYS B 1 6 ? -20 -10.281 2.258 1 93.25 6 LYS B N 1
ATOM 1168 C CA . LYS B 1 6 ? -21.078 -10.992 1.576 1 93.25 6 LYS B CA 1
ATOM 1169 C C . LYS B 1 6 ? -21.391 -10.359 0.219 1 93.25 6 LYS B C 1
ATOM 1171 O O . LYS B 1 6 ? -21.547 -11.07 -0.777 1 93.25 6 LYS B O 1
ATOM 1176 N N . ILE B 1 7 ? -21.422 -9.109 0.205 1 93.06 7 ILE B N 1
ATOM 1177 C CA . ILE B 1 7 ? -21.719 -8.367 -1.013 1 93.06 7 ILE B CA 1
ATOM 1178 C C . ILE B 1 7 ? -20.641 -8.633 -2.062 1 93.06 7 ILE B C 1
ATOM 1180 O O . ILE B 1 7 ? -20.953 -8.914 -3.223 1 93.06 7 ILE B O 1
ATOM 1184 N N . LEU B 1 8 ? -19.406 -8.578 -1.62 1 95.81 8 LEU B N 1
ATOM 1185 C CA . LEU B 1 8 ? -18.312 -8.75 -2.557 1 95.81 8 LEU B CA 1
ATOM 1186 C C . LEU B 1 8 ? -18.219 -10.195 -3.041 1 95.81 8 LEU B C 1
ATOM 1188 O O . LEU B 1 8 ? -17.906 -10.445 -4.203 1 95.81 8 LEU B O 1
ATOM 1192 N N . LYS B 1 9 ? -18.516 -11.102 -2.209 1 94.69 9 LYS B N 1
ATOM 1193 C CA . LYS B 1 9 ? -18.547 -12.5 -2.631 1 94.69 9 LYS B CA 1
ATOM 1194 C C . LYS B 1 9 ? -19.625 -12.727 -3.691 1 94.69 9 LYS B C 1
ATOM 1196 O O . LYS B 1 9 ? -19.406 -13.453 -4.66 1 94.69 9 LYS B O 1
ATOM 1201 N N . GLU B 1 10 ? -20.719 -12.07 -3.523 1 93.62 10 GLU B N 1
ATOM 1202 C CA . GLU B 1 10 ? -21.797 -12.164 -4.492 1 93.62 10 GLU B CA 1
ATOM 1203 C C . GLU B 1 10 ? -21.406 -11.547 -5.832 1 93.62 10 GLU B C 1
ATOM 1205 O O . GLU B 1 10 ? -21.953 -11.898 -6.875 1 93.62 10 GLU B O 1
ATOM 1210 N N . GLN B 1 11 ? -20.469 -10.656 -5.723 1 94.31 11 GLN B N 1
ATOM 1211 C CA . GLN B 1 11 ? -20 -9.992 -6.938 1 94.31 11 GLN B CA 1
ATOM 1212 C C . GLN B 1 11 ? -18.844 -10.766 -7.57 1 94.31 11 GLN B C 1
ATOM 1214 O O . GLN B 1 11 ? -18.234 -10.305 -8.547 1 94.31 11 GLN B O 1
ATOM 1219 N N . GLY B 1 12 ? -18.438 -11.914 -7.031 1 95.5 12 GLY B N 1
ATOM 1220 C CA . GLY B 1 12 ? -17.453 -12.781 -7.656 1 95.5 12 GLY B CA 1
ATOM 1221 C C . GLY B 1 12 ? -16.078 -12.672 -7.023 1 95.5 12 GLY B C 1
ATOM 1222 O O . GLY B 1 12 ? -15.133 -13.312 -7.484 1 95.5 12 GLY B O 1
ATOM 1223 N N . TYR B 1 13 ? -16.016 -11.891 -5.977 1 97.31 13 TYR B N 1
ATOM 1224 C CA . TYR B 1 13 ? -14.719 -11.742 -5.305 1 97.31 13 TYR B CA 1
ATOM 1225 C C . TYR B 1 13 ? -14.445 -12.922 -4.383 1 97.31 13 TYR B C 1
ATOM 1227 O O . TYR B 1 13 ? -15.367 -13.469 -3.775 1 97.31 13 TYR B O 1
ATO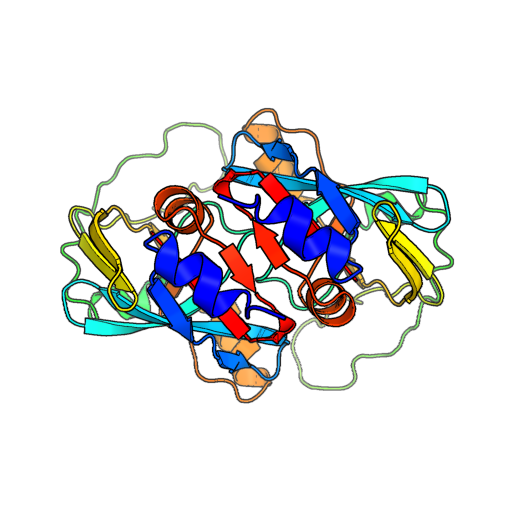M 1235 N N . SER B 1 14 ? -13.164 -13.266 -4.355 1 97.75 14 SER B N 1
ATOM 1236 C CA . SER B 1 14 ? -12.68 -14.156 -3.307 1 97.75 14 SER B CA 1
ATOM 1237 C C . SER B 1 14 ? -12.062 -13.375 -2.152 1 97.75 14 SER B C 1
ATOM 1239 O O . SER B 1 14 ? -11.367 -12.383 -2.373 1 97.75 14 SER B O 1
ATOM 1241 N N . ALA B 1 15 ? -12.312 -13.82 -0.998 1 97.88 15 ALA B N 1
ATOM 1242 C CA . ALA B 1 15 ? -11.797 -13.164 0.2 1 97.88 15 ALA B CA 1
ATOM 1243 C C . ALA B 1 15 ? -10.539 -13.859 0.714 1 97.88 15 ALA B C 1
ATOM 1245 O O . ALA B 1 15 ? -10.523 -15.078 0.878 1 97.88 15 ALA B O 1
ATOM 1246 N N . ILE B 1 16 ? -9.5 -13.062 0.865 1 98.31 16 ILE B N 1
ATOM 1247 C CA . ILE B 1 16 ? -8.227 -13.555 1.382 1 98.31 16 ILE B CA 1
ATOM 1248 C C . ILE B 1 16 ? -7.918 -12.883 2.717 1 98.31 16 ILE B C 1
ATOM 1250 O O . ILE B 1 16 ? -7.957 -11.656 2.822 1 98.31 16 ILE B O 1
ATOM 1254 N N . GLU B 1 17 ? -7.625 -13.68 3.684 1 97.5 17 GLU B N 1
ATOM 1255 C CA . GLU B 1 17 ? -7.27 -13.125 4.988 1 97.5 17 GLU B CA 1
ATOM 1256 C C . GLU B 1 17 ? -5.891 -12.477 4.953 1 97.5 17 GLU B C 1
ATOM 1258 O O . GLU B 1 17 ? -4.949 -13.031 4.379 1 97.5 17 GLU B O 1
ATOM 1263 N N . LEU B 1 18 ? -5.805 -11.312 5.492 1 98.31 18 LEU B N 1
ATOM 1264 C CA . LEU B 1 18 ? -4.543 -10.609 5.684 1 98.31 18 LEU B CA 1
ATOM 1265 C C . LEU B 1 18 ? -4.059 -10.742 7.125 1 98.31 18 LEU B C 1
ATOM 1267 O O . LEU B 1 18 ? -4.859 -10.68 8.062 1 98.31 18 LEU B O 1
ATOM 1271 N N . LEU B 1 19 ? -2.816 -10.945 7.242 1 96.31 19 LEU B N 1
ATOM 1272 C CA . LEU B 1 19 ? -2.219 -11.102 8.562 1 96.31 19 LEU B CA 1
ATOM 1273 C C . LEU B 1 19 ? -1.486 -9.828 8.984 1 96.31 19 LEU B C 1
ATOM 1275 O O . LEU B 1 19 ? -0.531 -9.414 8.32 1 96.31 19 LEU B O 1
ATOM 1279 N N . PRO B 1 20 ? -1.979 -9.258 10.023 1 94.38 20 PRO B N 1
ATOM 1280 C CA . PRO B 1 20 ? -1.266 -8.078 10.508 1 94.38 20 PRO B CA 1
ATOM 1281 C C . PRO B 1 20 ? 0.057 -8.422 11.188 1 94.38 20 PRO B C 1
ATOM 1283 O O . PRO B 1 20 ? 0.166 -9.461 11.836 1 94.38 20 PRO B O 1
ATOM 1286 N N . THR B 1 21 ? 1.036 -7.582 10.969 1 91.69 21 THR B N 1
ATOM 1287 C CA . THR B 1 21 ? 2.309 -7.734 11.664 1 91.69 21 THR B CA 1
ATOM 1288 C C . THR B 1 21 ? 2.434 -6.719 12.797 1 91.69 21 THR B C 1
ATOM 1290 O O . THR B 1 21 ? 1.592 -5.828 12.93 1 91.69 21 THR B O 1
ATOM 1293 N N . LYS B 1 22 ? 3.523 -6.852 13.547 1 87.31 22 LYS B N 1
ATOM 1294 C CA . LYS B 1 22 ? 3.803 -5.918 14.633 1 87.31 22 LYS B CA 1
ATOM 1295 C C . LYS B 1 22 ? 4.145 -4.535 14.094 1 87.31 22 LYS B C 1
ATOM 1297 O O . LYS B 1 22 ? 3.996 -3.533 14.805 1 87.31 22 LYS B O 1
ATOM 1302 N N . THR B 1 23 ? 4.551 -4.445 12.82 1 84.81 23 THR B N 1
ATOM 1303 C CA . THR B 1 23 ? 4.977 -3.195 12.203 1 84.81 23 THR B CA 1
ATOM 1304 C C . THR B 1 23 ? 3.82 -2.545 11.445 1 84.81 23 THR B C 1
ATOM 1306 O O . THR B 1 23 ? 4.035 -1.653 10.617 1 84.81 23 THR B O 1
ATOM 1309 N N . LEU B 1 24 ? 2.584 -2.973 11.555 1 89.06 24 LEU B N 1
ATOM 1310 C CA . LEU B 1 24 ? 1.348 -2.418 11.016 1 89.06 24 LEU B CA 1
ATOM 1311 C C . LEU B 1 24 ? 1.166 -2.818 9.555 1 89.06 24 LEU B C 1
ATOM 1313 O O . LEU B 1 24 ? 0.231 -2.363 8.891 1 89.06 24 LEU B O 1
ATOM 1317 N N . HIS B 1 25 ? 2.033 -3.67 9.172 1 93 25 HIS B N 1
ATOM 1318 C CA . HIS B 1 25 ? 1.896 -4.145 7.797 1 93 25 HIS B CA 1
ATOM 1319 C C . HIS B 1 25 ? 0.924 -5.316 7.715 1 93 25 HIS B C 1
ATOM 1321 O O . HIS B 1 25 ? 0.605 -5.938 8.734 1 93 25 HIS B O 1
ATOM 1327 N N . LEU B 1 26 ? 0.44 -5.516 6.52 1 97.56 26 LEU B N 1
ATOM 1328 C CA . LEU B 1 26 ? -0.423 -6.656 6.234 1 97.56 26 LEU B CA 1
ATOM 1329 C C . LEU B 1 26 ? 0.288 -7.664 5.34 1 97.56 26 LEU B C 1
ATOM 1331 O O . LEU B 1 26 ? 0.848 -7.297 4.305 1 97.56 26 LEU B O 1
ATOM 1335 N N . GLU B 1 27 ? 0.284 -8.867 5.789 1 97.62 27 GLU B N 1
ATOM 1336 C CA . GLU B 1 27 ? 0.898 -9.961 5.047 1 97.62 27 GLU B CA 1
ATOM 1337 C C . GLU B 1 27 ? -0.152 -10.953 4.562 1 97.62 27 GLU B C 1
ATOM 1339 O O . GLU B 1 27 ? -1.276 -10.977 5.07 1 97.62 27 GLU B O 1
ATOM 1344 N N . LEU B 1 28 ? 0.236 -11.703 3.572 1 98.31 28 LEU B N 1
ATOM 1345 C CA . LEU B 1 28 ? -0.633 -12.758 3.068 1 98.31 28 LEU B CA 1
ATOM 1346 C C . LEU B 1 28 ? 0.188 -13.922 2.512 1 98.31 28 LEU B C 1
ATOM 1348 O O . LEU B 1 28 ? 1.373 -13.758 2.211 1 98.31 28 LEU B O 1
ATOM 1352 N N . LYS B 1 29 ? -0.452 -15.016 2.424 1 97.69 29 LYS B N 1
ATOM 1353 C CA . LYS B 1 29 ? 0.155 -16.188 1.792 1 97.69 29 LYS B CA 1
ATOM 1354 C C . LYS B 1 29 ? -0.085 -16.188 0.285 1 97.69 29 LYS B C 1
ATOM 1356 O O . LYS B 1 29 ? -1.201 -15.922 -0.17 1 97.69 29 LYS B O 1
ATOM 1361 N N . VAL B 1 30 ? 0.957 -16.453 -0.413 1 97.62 30 VAL B N 1
ATOM 1362 C CA . VAL B 1 30 ? 0.896 -16.516 -1.869 1 97.62 30 VAL B CA 1
ATOM 1363 C C . VAL B 1 30 ? 1.623 -17.766 -2.359 1 97.62 30 VAL B C 1
ATOM 1365 O O . VAL B 1 30 ? 2.693 -18.109 -1.852 1 97.62 30 VAL B O 1
ATOM 1368 N N . SER B 1 31 ? 1.048 -18.391 -3.295 1 96.62 31 SER B N 1
ATOM 1369 C CA . SER B 1 31 ? 1.716 -19.531 -3.928 1 96.62 31 SER B CA 1
ATOM 1370 C C . SER B 1 31 ? 2.324 -19.141 -5.27 1 96.62 31 SER B C 1
ATOM 1372 O O . SER B 1 31 ? 1.64 -18.578 -6.125 1 96.62 31 SER B O 1
ATOM 1374 N N . ILE B 1 32 ? 3.6 -19.344 -5.375 1 95 32 ILE B N 1
ATOM 1375 C CA . ILE B 1 32 ? 4.309 -19.172 -6.637 1 95 32 ILE B CA 1
ATOM 1376 C C . ILE B 1 32 ? 4.75 -20.531 -7.172 1 95 32 ILE B C 1
ATOM 1378 O O . ILE B 1 32 ? 5.531 -21.234 -6.527 1 95 32 ILE B O 1
ATOM 1382 N N . ASN B 1 33 ? 4.258 -20.875 -8.312 1 92.75 33 ASN B N 1
ATOM 1383 C CA . ASN B 1 33 ? 4.586 -22.156 -8.93 1 92.75 33 ASN B CA 1
ATOM 1384 C C . ASN B 1 33 ? 4.383 -23.312 -7.961 1 92.75 33 ASN B C 1
ATOM 1386 O O . ASN B 1 33 ? 5.23 -24.203 -7.871 1 92.75 33 ASN B O 1
ATOM 1390 N N . GLY B 1 34 ? 3.361 -23.141 -7.211 1 93.25 34 GLY B N 1
ATOM 1391 C CA . GLY B 1 34 ? 2.959 -24.234 -6.352 1 93.25 34 GLY B CA 1
ATOM 1392 C C . GLY B 1 34 ? 3.596 -24.188 -4.977 1 93.25 34 GLY B C 1
ATOM 1393 O O . GLY B 1 34 ? 3.283 -25 -4.109 1 93.25 34 GLY B O 1
ATOM 1394 N N . VAL B 1 35 ? 4.48 -23.297 -4.73 1 94 35 VAL B N 1
ATOM 1395 C CA . VAL B 1 35 ? 5.16 -23.172 -3.443 1 94 35 VAL B CA 1
ATOM 1396 C C . VAL B 1 35 ? 4.617 -21.969 -2.68 1 94 35 VAL B C 1
ATOM 1398 O O . VAL B 1 35 ? 4.641 -20.844 -3.186 1 94 35 VAL B O 1
ATOM 1401 N N . GLU B 1 36 ? 4.184 -22.234 -1.478 1 95.62 36 GLU B N 1
ATOM 1402 C CA . GLU B 1 36 ? 3.59 -21.172 -0.676 1 95.62 36 GLU B CA 1
ATOM 1403 C C . GLU B 1 36 ? 4.664 -20.344 0.028 1 95.62 36 GLU B C 1
ATOM 1405 O O . GLU B 1 36 ? 5.637 -20.906 0.548 1 95.62 36 GLU B O 1
ATOM 1410 N N . GLY B 1 37 ? 4.453 -19.047 0.023 1 95.81 37 GLY B N 1
ATOM 1411 C CA . GLY B 1 37 ? 5.34 -18.125 0.719 1 95.81 37 GLY B CA 1
ATOM 1412 C C . GLY B 1 37 ? 4.602 -16.969 1.371 1 95.81 37 GLY B C 1
ATOM 1413 O O . GLY B 1 37 ? 3.383 -16.859 1.237 1 95.81 37 GLY B O 1
ATOM 1414 N N . ARG B 1 38 ? 5.344 -16.188 2.104 1 96.56 38 ARG B N 1
ATOM 1415 C CA . ARG B 1 38 ? 4.832 -15.008 2.807 1 96.56 38 ARG B CA 1
ATOM 1416 C C . ARG B 1 38 ? 5.129 -13.734 2.025 1 96.56 38 ARG B C 1
ATOM 1418 O O . ARG B 1 38 ? 6.266 -13.5 1.612 1 96.56 38 ARG B O 1
ATOM 1425 N N . PHE B 1 39 ? 4.117 -12.961 1.861 1 97.81 39 PHE B N 1
ATOM 1426 C CA . PHE B 1 39 ? 4.262 -11.75 1.062 1 97.81 39 PHE B CA 1
ATOM 1427 C C . PHE B 1 39 ? 3.697 -10.547 1.8 1 97.81 39 PHE B C 1
ATOM 1429 O O . PHE B 1 39 ? 2.697 -10.656 2.512 1 97.81 39 PHE B O 1
ATOM 1436 N N . LEU B 1 40 ? 4.352 -9.445 1.622 1 97.44 40 LEU B N 1
ATOM 1437 C CA . LEU B 1 40 ? 3.863 -8.172 2.139 1 97.44 40 LEU B CA 1
ATOM 1438 C C . LEU B 1 40 ? 2.947 -7.488 1.128 1 97.44 40 LEU B C 1
ATOM 1440 O O . LEU B 1 40 ? 3.244 -7.461 -0.069 1 97.44 40 LEU B O 1
ATOM 1444 N N . LEU B 1 41 ? 1.795 -6.984 1.563 1 98.31 41 LEU B N 1
ATOM 1445 C CA . LEU B 1 41 ? 0.9 -6.195 0.724 1 98.31 41 LEU B CA 1
ATOM 1446 C C . LEU B 1 41 ? 1.383 -4.75 0.62 1 98.31 41 LEU B C 1
ATOM 1448 O O . LEU B 1 41 ? 1.443 -4.039 1.624 1 98.31 41 LEU B O 1
ATOM 1452 N N . ASP B 1 42 ? 1.706 -4.301 -0.57 1 97.38 42 ASP B N 1
ATOM 1453 C CA . ASP B 1 42 ? 2.344 -2.994 -0.713 1 97.38 42 ASP B CA 1
ATOM 1454 C C . ASP B 1 42 ? 1.785 -2.242 -1.919 1 97.38 42 ASP B C 1
ATOM 1456 O O . ASP B 1 42 ? 2.258 -2.422 -3.043 1 97.38 42 ASP B O 1
ATOM 1460 N N . THR B 1 43 ? 0.825 -1.283 -1.658 1 97.56 43 THR B N 1
ATOM 1461 C CA . THR B 1 43 ? 0.236 -0.477 -2.721 1 97.56 43 THR B CA 1
ATOM 1462 C C . THR B 1 43 ? 1.243 0.541 -3.25 1 97.56 43 THR B C 1
ATOM 1464 O O . THR B 1 43 ? 1.029 1.145 -4.301 1 97.56 43 THR B O 1
ATOM 1467 N N . GLY B 1 44 ? 2.381 0.779 -2.59 1 95.31 44 GLY B N 1
ATOM 1468 C CA . GLY B 1 44 ? 3.414 1.708 -3.018 1 95.31 44 GLY B CA 1
ATOM 1469 C C . GLY B 1 44 ? 4.473 1.062 -3.893 1 95.31 44 GLY B C 1
ATOM 1470 O O . GLY B 1 44 ? 5.336 1.749 -4.441 1 95.31 44 GLY B O 1
ATOM 1471 N N . ALA B 1 45 ? 4.418 -0.224 -3.973 1 94.12 45 ALA B N 1
ATOM 1472 C CA . ALA B 1 45 ? 5.293 -0.94 -4.898 1 94.12 45 ALA B CA 1
ATOM 1473 C C . ALA B 1 45 ? 4.633 -1.091 -6.266 1 94.12 45 ALA B C 1
ATOM 1475 O O . ALA B 1 45 ? 3.529 -1.629 -6.375 1 94.12 45 ALA B O 1
ATOM 1476 N N . SER B 1 46 ? 5.309 -0.711 -7.27 1 91.94 46 SER B N 1
ATOM 1477 C CA . SER B 1 46 ? 4.75 -0.788 -8.617 1 91.94 46 SER B CA 1
ATOM 1478 C C . SER B 1 46 ? 4.613 -2.234 -9.078 1 91.94 46 SER B C 1
ATOM 1480 O O . SER B 1 46 ? 3.594 -2.613 -9.656 1 91.94 46 SER B O 1
ATOM 1482 N N . ASN B 1 47 ? 5.629 -3.002 -8.648 1 92.25 47 ASN B N 1
ATOM 1483 C CA . ASN B 1 47 ? 5.684 -4.375 -9.141 1 92.25 47 ASN B CA 1
ATOM 1484 C C . ASN B 1 47 ? 5.734 -5.383 -7.992 1 92.25 47 ASN B C 1
ATOM 1486 O O . ASN B 1 47 ? 6.32 -5.105 -6.945 1 92.25 47 ASN B O 1
ATOM 1490 N N . THR B 1 48 ? 5.129 -6.449 -8.281 1 95.75 48 THR B N 1
ATOM 1491 C CA . THR B 1 48 ? 5.305 -7.617 -7.422 1 95.75 48 THR B CA 1
ATOM 1492 C C . THR B 1 48 ? 6.711 -8.195 -7.578 1 95.75 48 THR B C 1
ATOM 1494 O O . THR B 1 48 ? 7.219 -8.312 -8.695 1 95.75 48 THR B O 1
ATOM 1497 N N . CYS B 1 49 ? 7.285 -8.508 -6.41 1 94.31 49 CYS B N 1
ATOM 1498 C CA . CYS B 1 49 ? 8.672 -8.961 -6.488 1 94.31 49 CYS B CA 1
ATOM 1499 C C . CYS B 1 49 ? 8.922 -10.125 -5.539 1 94.31 49 CYS B C 1
ATOM 1501 O O . CYS B 1 49 ? 8.109 -10.391 -4.648 1 94.31 49 CYS B O 1
ATOM 1503 N N . LEU B 1 50 ? 10.008 -10.828 -5.82 1 93.94 50 LEU B N 1
ATOM 1504 C CA . LEU B 1 50 ? 10.539 -11.898 -4.984 1 93.94 50 LEU B CA 1
ATOM 1505 C C . LEU B 1 50 ? 11.953 -11.57 -4.516 1 93.94 50 LEU B C 1
ATOM 1507 O O . LEU B 1 50 ? 12.734 -10.977 -5.258 1 93.94 50 LEU B O 1
ATOM 1511 N N . GLY B 1 51 ? 12.164 -12 -3.262 1 92.19 51 GLY B N 1
ATOM 1512 C CA . GLY B 1 51 ? 13.531 -11.867 -2.787 1 92.19 51 GLY B CA 1
ATOM 1513 C C . GLY B 1 51 ? 14.516 -12.727 -3.564 1 92.19 51 GLY B C 1
ATOM 1514 O O . GLY B 1 51 ? 14.195 -13.852 -3.953 1 92.19 51 GLY B O 1
ATOM 1515 N N . LEU B 1 52 ? 15.711 -12.211 -3.736 1 84.81 52 LEU B N 1
ATOM 1516 C CA . LEU B 1 52 ? 16.781 -12.945 -4.41 1 84.81 52 LEU B CA 1
ATOM 1517 C C . LEU B 1 52 ? 17.078 -14.25 -3.693 1 84.81 52 LEU B C 1
ATOM 1519 O O . LEU B 1 52 ? 17.422 -15.25 -4.332 1 84.81 52 LEU B O 1
ATOM 1523 N N . ASP B 1 53 ? 16.922 -14.227 -2.463 1 82.19 53 ASP B N 1
ATOM 1524 C CA . ASP B 1 53 ? 17.219 -15.406 -1.661 1 82.19 53 ASP B CA 1
ATOM 1525 C C . ASP B 1 53 ? 16.109 -16.453 -1.783 1 82.19 53 ASP B C 1
ATOM 1527 O O . ASP B 1 53 ? 16.234 -17.562 -1.283 1 82.19 53 ASP B O 1
ATOM 1531 N N . SER B 1 54 ? 15.094 -16.125 -2.498 1 78.5 54 SER B N 1
ATOM 1532 C CA . SER B 1 54 ? 13.945 -17.016 -2.598 1 78.5 54 SER B CA 1
ATOM 1533 C C . SER B 1 54 ? 13.906 -17.719 -3.949 1 78.5 54 SER B C 1
ATOM 1535 O O . SER B 1 54 ? 12.977 -18.484 -4.234 1 78.5 54 SER B O 1
ATOM 1537 N N . ILE B 1 55 ? 14.805 -17.453 -4.727 1 71.5 55 ILE B N 1
ATOM 1538 C CA . ILE B 1 55 ? 14.836 -17.984 -6.082 1 71.5 55 ILE B CA 1
ATOM 1539 C C . ILE B 1 55 ? 14.766 -19.5 -6.043 1 71.5 55 ILE B C 1
ATOM 1541 O O . ILE B 1 55 ? 13.961 -20.109 -6.746 1 71.5 55 ILE B O 1
ATOM 1545 N N . ASP B 1 56 ? 15.711 -19.984 -5.305 1 69 56 ASP B N 1
ATOM 1546 C CA . ASP B 1 56 ? 15.742 -21.438 -5.203 1 69 56 ASP B CA 1
ATOM 1547 C C . ASP B 1 56 ? 14.469 -21.969 -4.539 1 69 56 ASP B C 1
ATOM 1549 O O . ASP B 1 56 ? 13.977 -23.047 -4.906 1 69 56 ASP B O 1
ATOM 1553 N N . PHE B 1 57 ? 13.992 -21.203 -3.682 1 72.62 57 PHE B N 1
ATOM 1554 C CA . PHE B 1 57 ? 12.82 -21.609 -2.906 1 72.62 57 PHE B CA 1
ATOM 1555 C C . PHE B 1 57 ? 11.609 -21.766 -3.809 1 72.62 57 PHE B C 1
ATOM 1557 O O . PHE B 1 57 ? 10.867 -22.75 -3.688 1 72.62 57 PHE B O 1
ATOM 1564 N N . PHE B 1 58 ? 11.398 -21.016 -4.797 1 75.56 58 PHE B N 1
ATOM 1565 C CA . PHE B 1 58 ? 10.18 -21.016 -5.598 1 75.56 58 PHE B CA 1
ATOM 1566 C C . PHE B 1 58 ? 10.414 -21.703 -6.941 1 75.56 58 PHE B C 1
ATOM 1568 O O . PHE B 1 58 ? 9.57 -21.625 -7.836 1 75.56 58 PHE B O 1
ATOM 1575 N N . ASN B 1 59 ? 11.484 -22.453 -7.129 1 67.5 59 ASN B N 1
ATOM 1576 C CA . ASN B 1 59 ? 11.797 -23.156 -8.375 1 67.5 59 ASN B CA 1
ATOM 1577 C C . ASN B 1 59 ? 11.672 -22.219 -9.578 1 67.5 59 ASN B C 1
ATOM 1579 O O . ASN B 1 59 ? 11.031 -22.578 -10.57 1 67.5 59 ASN B O 1
ATOM 1583 N N . LEU B 1 60 ? 12.172 -21.031 -9.414 1 66.75 60 LEU B N 1
ATOM 1584 C CA . LEU B 1 60 ? 12 -20.031 -10.453 1 66.75 60 LEU B CA 1
ATOM 1585 C C . LEU B 1 60 ? 12.891 -20.328 -11.648 1 66.75 60 LEU B C 1
ATOM 1587 O O . LEU B 1 60 ? 14.023 -20.781 -11.484 1 66.75 60 LEU B O 1
ATOM 1591 N N . GLN B 1 61 ? 12.219 -20.5 -12.875 1 61 61 GLN B N 1
ATOM 1592 C CA . GLN B 1 61 ? 13.031 -20.469 -14.086 1 61 61 GLN B CA 1
ATOM 1593 C C . GLN B 1 61 ? 13.5 -19.062 -14.398 1 61 61 GLN B C 1
ATOM 1595 O O . GLN B 1 61 ? 12.68 -18.141 -14.531 1 61 61 GLN B O 1
ATOM 1600 N N . THR B 1 62 ? 14.547 -18.656 -13.781 1 56.75 62 THR B N 1
ATOM 1601 C CA . THR B 1 62 ? 15.055 -17.312 -13.969 1 56.75 62 THR B CA 1
ATOM 1602 C C . THR B 1 62 ? 15.586 -17.125 -15.391 1 56.75 62 THR B C 1
ATOM 1604 O O . THR B 1 62 ? 16.297 -17.984 -15.906 1 56.75 62 THR B O 1
ATOM 1607 N N . ASP B 1 63 ? 14.727 -16.766 -16.312 1 50.91 63 ASP B N 1
ATOM 1608 C CA . ASP B 1 63 ? 15.43 -16.297 -17.516 1 50.91 63 ASP B CA 1
ATOM 1609 C C . ASP B 1 63 ? 16.312 -15.094 -17.203 1 50.91 63 ASP B C 1
ATOM 1611 O O . ASP B 1 63 ? 15.844 -14.117 -16.609 1 50.91 63 ASP B O 1
ATOM 1615 N N . PHE B 1 64 ? 17.469 -15.406 -16.828 1 45.53 64 PHE B N 1
ATOM 1616 C CA . PHE B 1 64 ? 18.391 -14.273 -16.797 1 45.53 64 PHE B CA 1
ATOM 1617 C C . PHE B 1 64 ? 18.172 -13.367 -18.016 1 45.53 64 PHE B C 1
ATOM 1619 O O . PHE B 1 64 ? 18.359 -13.781 -19.156 1 45.53 64 PHE B O 1
ATOM 1626 N N . SER B 1 65 ? 17.078 -12.906 -18.234 1 41.44 65 SER B N 1
ATOM 1627 C CA . SER B 1 65 ? 17.141 -11.969 -19.344 1 41.44 65 SER B CA 1
ATOM 1628 C C . SER B 1 65 ? 18.125 -10.836 -19.062 1 41.44 65 SER B C 1
ATOM 1630 O O . SER B 1 65 ? 18.047 -10.195 -18 1 41.44 65 SER B O 1
ATOM 1632 N N . GLU B 1 66 ? 19.328 -11.016 -19.531 1 39.25 66 GLU B N 1
ATOM 1633 C CA . GLU B 1 66 ? 20.234 -9.883 -19.734 1 39.25 66 GLU B CA 1
ATOM 1634 C C . GLU B 1 66 ? 19.516 -8.703 -20.375 1 39.25 66 GLU B C 1
ATOM 1636 O O . GLU B 1 66 ? 19.719 -8.398 -21.547 1 39.25 66 GLU B O 1
ATOM 1641 N N . ILE B 1 67 ? 18.328 -8.664 -20.406 1 37.78 67 ILE B N 1
ATOM 1642 C CA . ILE B 1 67 ? 17.844 -7.438 -21.031 1 37.78 67 ILE B CA 1
ATOM 1643 C C . ILE B 1 67 ? 18.469 -6.227 -20.344 1 37.78 67 ILE B C 1
ATOM 1645 O O . ILE B 1 67 ? 18.234 -5.992 -19.156 1 37.78 67 ILE B O 1
ATOM 1649 N N . LYS B 1 68 ? 19.641 -5.91 -20.797 1 38.06 68 LYS B N 1
ATOM 1650 C CA . LYS B 1 68 ? 20.344 -4.637 -20.656 1 38.06 68 LYS B CA 1
ATOM 1651 C C . LYS B 1 68 ? 19.359 -3.467 -20.641 1 38.06 68 LYS B C 1
ATOM 1653 O O . LYS B 1 68 ? 18.609 -3.264 -21.594 1 38.06 68 LYS B O 1
ATOM 1658 N N . ALA B 1 69 ? 18.609 -3.172 -19.562 1 34.78 69 ALA B N 1
ATOM 1659 C CA . ALA B 1 69 ? 18.062 -1.824 -19.406 1 34.78 69 ALA B CA 1
ATOM 1660 C C . ALA B 1 69 ? 18.922 -0.795 -20.125 1 34.78 69 ALA B C 1
ATOM 1662 O O . ALA B 1 69 ? 20.031 -0.467 -19.672 1 34.78 69 ALA B O 1
ATOM 1663 N N . ALA B 1 70 ? 19.25 -0.856 -21.328 1 33.94 70 ALA B N 1
ATOM 1664 C CA . ALA B 1 70 ? 19.922 0.144 -22.156 1 33.94 70 ALA B CA 1
ATOM 1665 C C . ALA B 1 70 ? 19.594 1.557 -21.672 1 33.94 70 ALA B C 1
ATOM 1667 O O . ALA B 1 70 ? 20.031 2.539 -22.281 1 33.94 70 ALA B O 1
ATOM 1668 N N . GLY B 1 71 ? 18.453 2.031 -21.172 1 30.83 71 GLY B N 1
ATOM 1669 C CA . GLY B 1 71 ? 18.312 3.473 -21.062 1 30.83 71 GLY B CA 1
ATOM 1670 C C . GLY B 1 71 ? 19.375 4.105 -20.172 1 30.83 71 GLY B C 1
ATOM 1671 O O . GLY B 1 71 ? 20.156 3.402 -19.531 1 30.83 71 GLY B O 1
ATOM 1672 N N . ALA B 1 72 ? 19.25 5.355 -19.422 1 32.41 72 ALA B N 1
ATOM 1673 C CA . ALA B 1 72 ? 20.297 6.309 -19.062 1 32.41 72 ALA B CA 1
ATOM 1674 C C . ALA B 1 72 ? 21.406 5.633 -18.25 1 32.41 72 ALA B C 1
ATOM 1676 O O . ALA B 1 72 ? 21.219 4.527 -17.734 1 32.41 72 ALA B O 1
ATOM 1677 N N . GLY B 1 73 ? 22.547 6.344 -17.516 1 33.12 73 GLY B N 1
ATOM 1678 C CA . GLY B 1 73 ? 23.766 6.355 -16.719 1 33.12 73 GLY B CA 1
ATOM 1679 C C . GLY B 1 73 ? 23.719 5.383 -15.555 1 33.12 73 GLY B C 1
ATOM 1680 O O . GLY B 1 73 ? 24.719 5.203 -14.852 1 33.12 73 GLY B O 1
ATOM 1681 N N . ALA B 1 74 ? 22.844 5.734 -14.516 1 35.53 74 ALA B N 1
ATOM 1682 C CA . ALA B 1 74 ? 23.109 5.156 -13.203 1 35.53 74 ALA B CA 1
ATOM 1683 C C . ALA B 1 74 ? 23.266 3.639 -13.289 1 35.53 74 ALA B C 1
ATOM 1685 O O . ALA B 1 74 ? 22.797 3.018 -14.242 1 35.53 74 ALA B O 1
ATOM 1686 N N . SER B 1 75 ? 24.125 2.859 -12.477 1 37 75 SER B N 1
ATOM 1687 C CA . SER B 1 75 ? 24.25 1.512 -11.938 1 37 75 SER B CA 1
ATOM 1688 C C . SER B 1 75 ? 22.922 0.783 -11.93 1 37 75 SER B C 1
ATOM 1690 O O . SER B 1 75 ? 22.047 1.079 -11.109 1 37 75 SER B O 1
ATOM 1692 N N . GLU B 1 76 ? 22.156 0.72 -12.875 1 39.94 76 GLU B N 1
ATOM 1693 C CA . GLU B 1 76 ? 21 -0.096 -13.211 1 39.94 76 GLU B CA 1
ATOM 1694 C C . GLU B 1 76 ? 21.125 -1.5 -12.633 1 39.94 76 GLU B C 1
ATOM 1696 O O . GLU B 1 76 ? 21.891 -2.326 -13.141 1 39.94 76 GLU B O 1
ATOM 1701 N N . MET B 1 77 ? 21.531 -1.775 -11.438 1 43.34 77 MET B N 1
ATOM 1702 C CA . MET B 1 77 ? 21.578 -3.096 -10.82 1 43.34 77 MET B CA 1
ATOM 1703 C C . MET B 1 77 ? 20.609 -4.055 -11.508 1 43.34 77 MET B C 1
ATOM 1705 O O . MET B 1 77 ? 19.484 -3.684 -11.812 1 43.34 77 MET B O 1
ATOM 1709 N N . ASP B 1 78 ? 21.109 -5.098 -12.359 1 52.44 78 ASP B N 1
ATOM 1710 C CA . ASP B 1 78 ? 20.531 -6.254 -13.047 1 52.44 78 ASP B CA 1
ATOM 1711 C C . ASP B 1 78 ? 19.266 -6.742 -12.344 1 52.44 78 ASP B C 1
ATOM 1713 O O . ASP B 1 78 ? 19.344 -7.305 -11.25 1 52.44 78 ASP B O 1
ATOM 1717 N N . THR B 1 79 ? 18.328 -5.887 -12.438 1 66.75 79 THR B N 1
ATOM 1718 C CA . THR B 1 79 ? 17.094 -6.477 -11.938 1 66.75 79 THR B CA 1
ATOM 1719 C C . THR B 1 79 ? 16.797 -7.785 -12.656 1 66.75 79 THR B C 1
ATOM 1721 O O . THR B 1 79 ? 16.828 -7.84 -13.891 1 66.75 79 THR B O 1
ATOM 1724 N N . GLN B 1 80 ? 16.922 -8.906 -12.039 1 79.69 80 GLN B N 1
ATOM 1725 C CA . GLN B 1 80 ? 16.531 -10.219 -12.547 1 79.69 80 GLN B CA 1
ATOM 1726 C C . GLN B 1 80 ? 15.016 -10.383 -12.547 1 79.69 80 GLN B C 1
ATOM 1728 O O . GLN B 1 80 ? 14.328 -9.906 -11.641 1 79.69 80 GLN B O 1
ATOM 1733 N N . ILE B 1 81 ? 14.586 -10.898 -13.75 1 87.31 81 ILE B N 1
ATOM 1734 C CA . ILE B 1 81 ? 13.148 -11.109 -13.898 1 87.31 81 ILE B CA 1
ATOM 1735 C C . ILE B 1 81 ? 12.867 -12.594 -14.125 1 87.31 81 ILE B C 1
ATOM 1737 O O . ILE B 1 81 ? 13.578 -13.258 -14.883 1 87.31 81 ILE B O 1
ATOM 1741 N N . SER B 1 82 ? 11.945 -13.109 -13.422 1 88.25 82 SER B N 1
ATOM 1742 C CA . SER B 1 82 ? 11.43 -14.445 -13.672 1 88.25 82 SER B CA 1
ATOM 1743 C C . SER B 1 82 ? 10.125 -14.398 -14.461 1 88.25 82 SER B C 1
ATOM 1745 O O . SER B 1 82 ? 9.188 -13.695 -14.086 1 88.25 82 SER B O 1
ATOM 1747 N N . LEU B 1 83 ? 10.133 -15.125 -15.531 1 88.12 83 LEU B N 1
ATOM 1748 C CA . LEU B 1 83 ? 8.977 -15.086 -16.422 1 88.12 83 LEU B CA 1
ATOM 1749 C C . LEU B 1 83 ? 8.148 -16.359 -16.297 1 88.12 83 LEU B C 1
ATOM 1751 O O . LEU B 1 83 ? 8.594 -17.344 -15.695 1 88.12 83 LEU B O 1
ATOM 1755 N N . LYS B 1 84 ? 6.914 -16.266 -16.781 1 90 84 LYS B N 1
ATOM 1756 C CA . LYS B 1 84 ? 6.027 -17.406 -16.938 1 90 84 LYS B CA 1
ATOM 1757 C C . LYS B 1 84 ? 5.746 -18.078 -15.609 1 90 84 LYS B C 1
ATOM 1759 O O . LYS B 1 84 ? 5.793 -19.312 -15.508 1 90 84 LYS B O 1
ATOM 1764 N N . ASN B 1 85 ? 5.559 -17.328 -14.609 1 92.12 85 ASN B N 1
ATOM 1765 C CA . ASN B 1 85 ? 5.23 -17.891 -13.297 1 92.12 85 ASN B CA 1
ATOM 1766 C C . ASN B 1 85 ? 3.723 -18.016 -13.102 1 92.12 85 ASN B C 1
ATOM 1768 O O . ASN B 1 85 ? 2.951 -17.281 -13.727 1 92.12 85 ASN B O 1
ATOM 1772 N N . THR B 1 86 ? 3.391 -18.969 -12.328 1 94.94 86 THR B N 1
ATOM 1773 C CA . THR B 1 86 ? 2.014 -19.078 -11.859 1 94.94 86 THR B CA 1
ATOM 1774 C C . THR B 1 86 ? 1.883 -18.531 -10.438 1 94.94 86 THR B C 1
ATOM 1776 O O . THR B 1 86 ? 2.617 -18.938 -9.539 1 94.94 86 THR B O 1
ATOM 1779 N N . LEU B 1 87 ? 0.971 -17.578 -10.289 1 96.56 87 LEU B N 1
ATOM 1780 C CA . LEU B 1 87 ? 0.706 -16.953 -9 1 96.56 87 LEU B CA 1
ATOM 1781 C C . LEU B 1 87 ? -0.708 -17.266 -8.523 1 96.56 87 LEU B C 1
ATOM 1783 O O . LEU B 1 87 ? -1.666 -17.156 -9.289 1 96.56 87 LEU B O 1
ATOM 1787 N N . GLU B 1 88 ? -0.794 -17.703 -7.289 1 97.94 88 GLU B N 1
ATOM 1788 C CA . GLU B 1 88 ? -2.096 -18 -6.695 1 97.94 88 GLU B CA 1
ATOM 1789 C C . GLU B 1 88 ? -2.246 -17.328 -5.332 1 97.94 88 GLU B C 1
ATOM 1791 O O . GLU B 1 88 ? -1.362 -17.438 -4.48 1 97.94 88 GLU B O 1
ATOM 1796 N N . ILE B 1 89 ? -3.318 -16.688 -5.117 1 98.31 89 ILE B N 1
ATOM 1797 C CA . ILE B 1 89 ? -3.727 -16.094 -3.844 1 98.31 89 ILE B CA 1
ATOM 1798 C C . ILE B 1 89 ? -5.137 -16.562 -3.492 1 98.31 89 ILE B C 1
ATOM 1800 O O . ILE B 1 89 ? -6.121 -16.031 -4.012 1 98.31 89 ILE B O 1
ATOM 1804 N N . GLY B 1 90 ? -5.188 -17.469 -2.553 1 95.94 90 GLY B N 1
ATOM 1805 C CA . GLY B 1 90 ? -6.477 -18.109 -2.35 1 95.94 90 GLY B CA 1
ATOM 1806 C C . GLY B 1 90 ? -7.039 -18.734 -3.613 1 95.94 90 GLY B C 1
ATOM 1807 O O . GLY B 1 90 ? -6.363 -19.516 -4.273 1 95.94 90 GLY B O 1
ATOM 1808 N N . LYS B 1 91 ? -8.203 -18.297 -3.992 1 95.69 91 LYS B N 1
ATOM 1809 C CA . LYS B 1 91 ? -8.859 -18.859 -5.176 1 95.69 91 LYS B CA 1
ATOM 1810 C C . LYS B 1 91 ? -8.477 -18.078 -6.43 1 95.69 91 LYS B C 1
ATOM 1812 O O . LYS B 1 91 ? -8.758 -18.516 -7.547 1 95.69 91 LYS B O 1
ATOM 1817 N N . TRP B 1 92 ? -7.867 -16.984 -6.273 1 97.44 92 TRP B N 1
ATOM 1818 C CA . TRP B 1 92 ? -7.449 -16.156 -7.402 1 97.44 92 TRP B CA 1
ATOM 1819 C C . TRP B 1 92 ? -6.141 -16.656 -7.992 1 97.44 92 TRP B C 1
ATOM 1821 O O . TRP B 1 92 ? -5.16 -16.859 -7.27 1 97.44 92 TRP B O 1
ATOM 1831 N N . LYS B 1 93 ? -6.129 -16.906 -9.297 1 97.06 93 LYS B N 1
ATOM 1832 C CA . LYS B 1 93 ? -4.969 -17.5 -9.953 1 97.06 93 LYS B CA 1
ATOM 1833 C C . LYS B 1 93 ? -4.633 -16.766 -11.25 1 97.06 93 LYS B C 1
ATOM 1835 O O . LYS B 1 93 ? -5.527 -16.406 -12.016 1 97.06 93 LYS B O 1
ATOM 1840 N N . ARG B 1 94 ? -3.357 -16.609 -11.438 1 96.25 94 ARG B N 1
ATOM 1841 C CA . ARG B 1 94 ? -2.861 -16.016 -12.68 1 96.25 94 ARG B CA 1
ATOM 1842 C C . ARG B 1 94 ? -1.644 -16.781 -13.195 1 96.25 94 ARG B C 1
ATOM 1844 O O . ARG B 1 94 ? -0.73 -17.094 -12.43 1 96.25 94 ARG B O 1
ATOM 1851 N N . LYS B 1 95 ? -1.653 -16.984 -14.531 1 94.88 95 LYS B N 1
ATOM 1852 C CA . LYS B 1 95 ? -0.507 -17.609 -15.188 1 94.88 95 LYS B CA 1
ATOM 1853 C C . LYS B 1 95 ? 0.314 -16.578 -15.961 1 94.88 95 LYS B C 1
ATOM 1855 O O . LYS B 1 95 ? -0.107 -15.438 -16.125 1 94.88 95 LYS B O 1
ATOM 1860 N N . ASN B 1 96 ? 1.563 -17 -16.266 1 92.69 96 ASN B N 1
ATOM 1861 C CA . ASN B 1 96 ? 2.467 -16.188 -17.078 1 92.69 96 ASN B CA 1
ATOM 1862 C C . ASN B 1 96 ? 2.73 -14.828 -16.438 1 92.69 96 ASN B C 1
ATOM 1864 O O . ASN B 1 96 ? 2.68 -13.797 -17.109 1 92.69 96 ASN B O 1
ATOM 1868 N N . VAL B 1 97 ? 2.906 -14.875 -15.156 1 93.38 97 VAL B N 1
ATOM 1869 C CA . VAL B 1 97 ? 3.217 -13.664 -14.391 1 93.38 97 VAL B CA 1
ATOM 1870 C C . VAL B 1 97 ? 4.727 -13.438 -14.375 1 93.38 97 VAL B C 1
ATOM 1872 O O . VAL B 1 97 ? 5.5 -14.383 -14.18 1 93.38 97 VAL B O 1
ATOM 1875 N N . SER B 1 98 ? 5.109 -12.219 -14.648 1 90.56 98 SER B N 1
ATOM 1876 C CA . SER B 1 98 ? 6.504 -11.812 -14.492 1 90.56 98 SER B CA 1
ATOM 1877 C C . SER B 1 98 ? 6.777 -11.289 -13.086 1 90.56 98 SER B C 1
ATOM 1879 O O . SER B 1 98 ? 6.008 -10.484 -12.555 1 90.56 98 SER B O 1
ATOM 1881 N N . LEU B 1 99 ? 7.824 -11.805 -12.562 1 92 99 LEU B N 1
ATOM 1882 C CA . LEU B 1 99 ? 8.227 -11.383 -11.227 1 92 99 LEU B CA 1
ATOM 1883 C C . LEU B 1 99 ? 9.625 -10.781 -11.242 1 92 99 LEU B C 1
ATOM 1885 O O . LEU B 1 99 ? 10.539 -11.328 -11.867 1 92 99 LEU B O 1
ATOM 1889 N N . VAL B 1 100 ? 9.75 -9.688 -10.602 1 90.81 100 VAL B N 1
ATOM 1890 C CA . VAL B 1 100 ? 11.047 -9.039 -10.461 1 90.81 100 VAL B CA 1
ATOM 1891 C C . VAL B 1 100 ? 11.766 -9.594 -9.227 1 90.81 100 VAL B C 1
ATOM 1893 O O . VAL B 1 100 ? 11.156 -9.773 -8.172 1 90.81 100 VAL B O 1
ATOM 1896 N N . LEU B 1 101 ? 12.984 -9.961 -9.453 1 88.81 101 LEU B N 1
ATOM 1897 C CA . LEU B 1 101 ? 13.797 -10.398 -8.32 1 88.81 101 LEU B CA 1
ATOM 1898 C C . LEU B 1 101 ? 14.516 -9.219 -7.676 1 88.81 101 LEU B C 1
ATOM 1900 O O . LEU B 1 101 ? 15.156 -8.422 -8.367 1 88.81 101 LEU B O 1
ATOM 1904 N N . PHE B 1 102 ? 14.391 -9.141 -6.355 1 87.75 102 PHE B N 1
ATOM 1905 C CA . PHE B 1 102 ? 14.844 -7.961 -5.629 1 87.75 102 PHE B CA 1
ATOM 1906 C C . PHE B 1 102 ? 15.539 -8.367 -4.332 1 87.75 102 PHE B C 1
ATOM 1908 O O . PHE B 1 102 ? 15.203 -9.391 -3.734 1 87.75 102 PHE B O 1
ATOM 1915 N N . ASP B 1 103 ? 16.562 -7.613 -3.982 1 88.19 103 ASP B N 1
ATOM 1916 C CA . ASP B 1 103 ? 17.188 -7.809 -2.672 1 88.19 103 ASP B CA 1
ATOM 1917 C C . ASP B 1 103 ? 16.266 -7.301 -1.558 1 88.19 103 ASP B C 1
ATOM 1919 O O . ASP B 1 103 ? 16.094 -6.094 -1.392 1 88.19 103 ASP B O 1
ATOM 1923 N N . LEU B 1 104 ? 15.711 -8.242 -0.745 1 92.31 104 LEU B N 1
ATOM 1924 C CA . LEU B 1 104 ? 14.781 -7.875 0.315 1 92.31 104 LEU B CA 1
ATOM 1925 C C . LEU B 1 104 ? 15.477 -7.871 1.673 1 92.31 104 LEU B C 1
ATOM 1927 O O . LEU B 1 104 ? 14.812 -7.887 2.713 1 92.31 104 LEU B O 1
ATOM 1931 N N . SER B 1 105 ? 16.781 -7.848 1.69 1 90.94 105 SER B N 1
ATOM 1932 C CA . SER B 1 105 ? 17.531 -7.945 2.939 1 90.94 105 SER B CA 1
ATOM 1933 C C . SER B 1 105 ? 17.156 -6.809 3.891 1 90.94 105 SER B C 1
ATOM 1935 O O . SER B 1 105 ? 16.953 -7.031 5.086 1 90.94 105 SER B O 1
ATOM 1937 N N . HIS B 1 106 ? 17.109 -5.625 3.363 1 88.38 106 HIS B N 1
ATOM 1938 C CA . HIS B 1 106 ? 16.797 -4.477 4.203 1 88.38 106 HIS B CA 1
ATOM 1939 C C . HIS B 1 106 ? 15.398 -4.594 4.797 1 88.38 106 HIS B C 1
ATOM 1941 O O . HIS B 1 106 ? 15.188 -4.281 5.969 1 88.38 106 HIS B O 1
ATOM 1947 N N . VAL B 1 107 ? 14.469 -5.016 4 1 89.88 107 VAL B N 1
ATOM 1948 C CA . VAL B 1 107 ? 13.094 -5.207 4.453 1 89.88 107 VAL B CA 1
ATOM 1949 C C . VAL B 1 107 ? 13.055 -6.27 5.547 1 89.88 107 VAL B C 1
ATOM 1951 O O . VAL B 1 107 ? 12.484 -6.047 6.617 1 89.88 107 VAL B O 1
ATOM 1954 N N . ASN B 1 108 ? 13.688 -7.363 5.301 1 92.12 108 ASN B N 1
ATOM 1955 C CA . ASN B 1 108 ? 13.648 -8.484 6.234 1 92.12 108 ASN B CA 1
ATOM 1956 C C . ASN B 1 108 ? 14.422 -8.18 7.512 1 92.12 108 ASN B C 1
ATOM 1958 O O . ASN B 1 108 ? 14.047 -8.633 8.594 1 92.12 108 ASN B O 1
ATOM 1962 N N . ASN B 1 109 ? 15.508 -7.43 7.371 1 90.75 109 ASN B N 1
ATOM 1963 C CA . ASN B 1 109 ? 16.219 -6.988 8.562 1 90.75 109 ASN B CA 1
ATOM 1964 C C . ASN B 1 109 ? 15.336 -6.133 9.461 1 90.75 109 ASN B C 1
ATOM 1966 O O . ASN B 1 109 ? 15.352 -6.289 10.688 1 90.75 109 ASN B O 1
ATOM 1970 N N . ALA B 1 110 ? 14.609 -5.234 8.859 1 85.69 110 ALA B N 1
ATOM 1971 C CA . ALA B 1 110 ? 13.695 -4.387 9.609 1 85.69 110 ALA B CA 1
ATOM 1972 C C . ALA B 1 110 ? 12.602 -5.215 10.289 1 85.69 110 ALA B C 1
ATOM 1974 O O . ALA B 1 110 ? 12.289 -5 11.461 1 85.69 110 ALA B O 1
ATOM 1975 N N . LEU B 1 111 ? 12.023 -6.148 9.594 1 88.5 111 LEU B N 1
ATOM 1976 C CA . LEU B 1 111 ? 10.992 -7.023 10.141 1 88.5 111 LEU B CA 1
ATOM 1977 C C . LEU B 1 111 ? 11.539 -7.844 11.305 1 88.5 111 LEU B C 1
ATOM 1979 O O . LEU B 1 111 ? 10.875 -7.996 12.328 1 88.5 111 LEU B O 1
ATOM 1983 N N . GLN B 1 112 ? 12.688 -8.273 11.117 1 88.5 112 GLN B N 1
ATOM 1984 C CA . GLN B 1 112 ? 13.305 -9.102 12.148 1 88.5 112 GLN B CA 1
ATOM 1985 C C . GLN B 1 112 ? 13.547 -8.305 13.43 1 88.5 112 GLN B C 1
ATOM 1987 O O . GLN B 1 112 ? 13.43 -8.852 14.531 1 88.5 112 GLN B O 1
ATOM 1992 N N . ARG B 1 113 ? 13.93 -7.07 13.32 1 87.75 113 ARG B N 1
ATOM 1993 C CA . ARG B 1 113 ? 14.148 -6.203 14.469 1 87.75 113 ARG B CA 1
ATOM 1994 C C . ARG B 1 113 ? 12.891 -6.113 15.336 1 87.75 113 ARG B C 1
ATOM 1996 O O . ARG B 1 113 ? 12.984 -5.871 16.547 1 87.75 113 ARG B O 1
ATOM 2003 N N . TYR B 1 114 ? 11.828 -6.383 14.742 1 86.69 114 TYR B N 1
ATOM 2004 C CA . TYR B 1 114 ? 10.562 -6.305 15.469 1 86.69 114 TYR B CA 1
ATOM 2005 C C . TYR B 1 114 ? 9.953 -7.688 15.656 1 86.69 114 TYR B C 1
ATOM 2007 O O . TYR B 1 114 ? 8.734 -7.828 15.75 1 86.69 114 TYR B O 1
ATOM 2015 N N . ASP B 1 115 ? 10.781 -8.648 15.531 1 88.81 115 ASP B N 1
ATOM 2016 C CA . ASP B 1 115 ? 10.422 -10.039 15.781 1 88.81 115 ASP B CA 1
ATOM 2017 C C . ASP B 1 115 ? 9.328 -10.5 14.82 1 88.81 115 ASP B C 1
ATOM 2019 O O . ASP B 1 115 ? 8.383 -11.172 15.227 1 88.81 115 ASP B O 1
ATOM 2023 N N . THR B 1 116 ? 9.422 -10.062 13.648 1 88.88 116 THR B N 1
ATOM 2024 C CA . THR B 1 116 ? 8.516 -10.461 12.578 1 88.88 116 THR B CA 1
ATOM 2025 C C . THR B 1 116 ? 9.227 -11.391 11.594 1 88.88 116 THR B C 1
ATOM 2027 O O . THR B 1 116 ? 10.398 -11.188 11.273 1 88.88 116 THR B O 1
ATOM 2030 N N . GLN B 1 117 ? 8.578 -12.438 11.18 1 91.75 117 GLN B N 1
ATOM 2031 C CA . GLN B 1 117 ? 9.156 -13.391 10.242 1 91.75 117 GLN B CA 1
ATOM 2032 C C . GLN B 1 117 ? 9.508 -12.711 8.914 1 91.75 117 GLN B C 1
ATOM 2034 O O . GLN B 1 117 ? 8.766 -11.852 8.438 1 91.75 117 GLN B O 1
ATOM 2039 N N . PRO B 1 118 ? 10.594 -13.148 8.359 1 93.06 118 PRO B N 1
ATOM 2040 C CA . PRO B 1 118 ? 10.938 -12.586 7.051 1 93.06 118 PRO B CA 1
ATOM 2041 C C . PRO B 1 118 ? 9.906 -12.914 5.973 1 93.06 118 PRO B C 1
ATOM 2043 O O . PRO B 1 118 ? 9.18 -13.898 6.094 1 93.06 118 PRO B O 1
ATOM 2046 N N . ILE B 1 119 ? 9.859 -12.086 5.023 1 95 119 ILE B N 1
ATOM 2047 C CA . ILE B 1 119 ? 8.953 -12.297 3.902 1 95 119 ILE B CA 1
ATOM 2048 C C . ILE B 1 119 ? 9.734 -12.797 2.691 1 95 119 ILE B C 1
ATOM 2050 O O . ILE B 1 119 ? 10.953 -12.602 2.613 1 95 119 ILE B O 1
ATOM 2054 N N . HIS B 1 120 ? 9.016 -13.453 1.734 1 95.62 120 HIS B N 1
ATOM 2055 C CA . HIS B 1 120 ? 9.609 -13.969 0.509 1 95.62 120 HIS B CA 1
ATOM 2056 C C . HIS B 1 120 ? 9.445 -12.984 -0.643 1 95.62 120 HIS B C 1
ATOM 2058 O O . HIS B 1 120 ? 10.164 -13.062 -1.64 1 95.62 120 HIS B O 1
ATOM 2064 N N . GLY B 1 121 ? 8.469 -12.133 -0.543 1 96.31 121 GLY B N 1
ATOM 2065 C CA . GLY B 1 121 ? 8.195 -11.203 -1.625 1 96.31 121 GLY B CA 1
ATOM 2066 C C . GLY B 1 121 ? 7.195 -10.125 -1.244 1 96.31 121 GLY B C 1
ATOM 2067 O O . GLY B 1 121 ? 6.836 -9.992 -0.073 1 96.31 121 GLY B O 1
ATOM 2068 N N . ILE B 1 122 ? 6.863 -9.336 -2.199 1 96.94 122 ILE B N 1
ATOM 2069 C CA . ILE B 1 122 ? 5.922 -8.234 -2.066 1 96.94 122 ILE B CA 1
ATOM 2070 C C . ILE B 1 122 ? 4.875 -8.312 -3.174 1 96.94 122 ILE B C 1
ATOM 2072 O O . ILE B 1 122 ? 5.203 -8.586 -4.332 1 96.94 122 ILE B O 1
ATOM 2076 N N . ILE B 1 123 ? 3.633 -8.203 -2.789 1 98 123 ILE B N 1
ATOM 2077 C CA . ILE B 1 123 ? 2.57 -8.023 -3.77 1 98 123 ILE B CA 1
ATOM 2078 C C . ILE B 1 123 ? 2.359 -6.535 -4.031 1 98 123 ILE B C 1
ATOM 2080 O O . ILE B 1 123 ? 2.002 -5.781 -3.123 1 98 123 ILE B O 1
ATOM 2084 N N . GLY B 1 124 ? 2.59 -6.145 -5.227 1 97.38 124 GLY B N 1
ATOM 2085 C CA . GLY B 1 124 ? 2.529 -4.734 -5.578 1 97.38 124 GLY B CA 1
ATOM 2086 C C . GLY B 1 124 ? 1.265 -4.363 -6.328 1 97.38 124 GLY B C 1
ATOM 2087 O O . GLY B 1 124 ? 0.316 -5.145 -6.387 1 97.38 124 GLY B O 1
ATOM 2088 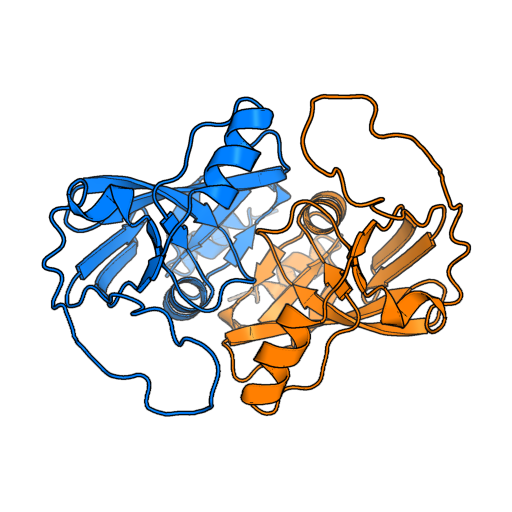N N . ALA B 1 125 ? 1.321 -3.164 -6.895 1 96.94 125 ALA B N 1
ATOM 2089 C CA . ALA B 1 125 ? 0.174 -2.561 -7.566 1 96.94 125 ALA B CA 1
ATOM 2090 C C . ALA B 1 125 ? -0.189 -3.33 -8.836 1 96.94 125 ALA B C 1
ATOM 2092 O O . ALA B 1 125 ? -1.356 -3.371 -9.227 1 96.94 125 ALA B O 1
ATOM 2093 N N . ASP B 1 126 ? 0.738 -3.986 -9.469 1 95.44 126 ASP B N 1
ATOM 2094 C CA . ASP B 1 126 ? 0.475 -4.719 -10.703 1 95.44 126 ASP B CA 1
ATOM 2095 C C . ASP B 1 126 ? -0.529 -5.844 -10.469 1 95.44 126 ASP B C 1
ATOM 2097 O O . ASP B 1 126 ? -1.517 -5.965 -11.195 1 95.44 126 ASP B O 1
ATOM 2101 N N . ILE B 1 127 ? -0.334 -6.539 -9.406 1 97.12 127 ILE B N 1
ATOM 2102 C CA . ILE B 1 127 ? -1.227 -7.648 -9.094 1 97.12 127 ILE B CA 1
ATOM 2103 C C . ILE B 1 127 ? -2.533 -7.113 -8.516 1 97.12 127 ILE B C 1
ATOM 2105 O O . ILE B 1 127 ? -3.611 -7.637 -8.812 1 97.12 127 ILE B O 1
ATOM 2109 N N . LEU B 1 128 ? -2.451 -6.094 -7.711 1 97.94 128 LEU B N 1
ATOM 2110 C CA . LEU B 1 128 ? -3.648 -5.52 -7.109 1 97.94 128 LEU B CA 1
ATOM 2111 C C . LEU B 1 128 ? -4.578 -4.961 -8.18 1 97.94 128 LEU B C 1
ATOM 2113 O O . LEU B 1 128 ? -5.801 -5.117 -8.086 1 97.94 128 LEU B O 1
ATOM 2117 N N . LYS B 1 129 ? -4 -4.375 -9.148 1 97.06 129 LYS B N 1
ATOM 2118 C CA . LYS B 1 129 ? -4.797 -3.861 -10.258 1 97.06 129 LYS B CA 1
ATOM 2119 C C . LYS B 1 129 ? -5.398 -5 -11.078 1 97.06 129 LYS B C 1
ATOM 2121 O O . LYS B 1 129 ? -6.598 -4.996 -11.367 1 97.06 129 LYS B O 1
ATOM 2126 N N . LYS B 1 130 ? -4.594 -5.961 -11.398 1 96.44 130 LYS B N 1
ATOM 2127 C CA . LYS B 1 130 ? -5.035 -7.094 -12.203 1 96.44 130 LYS B CA 1
ATOM 2128 C C . LYS B 1 130 ? -6.156 -7.863 -11.508 1 96.44 130 LYS B C 1
ATOM 2130 O O . LYS B 1 130 ? -7.086 -8.344 -12.156 1 96.44 130 LYS B O 1
ATOM 2135 N N . GLY B 1 131 ? -6.059 -7.938 -10.227 1 97.75 131 GLY B N 1
ATOM 2136 C CA . GLY B 1 131 ? -7.031 -8.68 -9.445 1 97.75 131 GLY B CA 1
ATOM 2137 C C . GLY B 1 131 ? -8.227 -7.844 -9.031 1 97.75 131 GLY B C 1
ATOM 2138 O O . GLY B 1 131 ? -9.07 -8.297 -8.258 1 97.75 131 GLY B O 1
ATOM 2139 N N . LYS B 1 132 ? -8.258 -6.609 -9.492 1 98.06 132 LYS B N 1
ATOM 2140 C CA . LYS B 1 132 ? -9.336 -5.711 -9.086 1 98.06 132 LYS B CA 1
ATOM 2141 C C . LYS B 1 132 ? -9.492 -5.695 -7.574 1 98.06 132 LYS B C 1
ATOM 2143 O O . LYS B 1 132 ? -10.602 -5.852 -7.059 1 98.06 132 LYS B O 1
ATOM 2148 N N . ALA B 1 133 ? -8.516 -5.438 -6.93 1 98.56 133 ALA B N 1
ATOM 2149 C CA . ALA B 1 133 ? -8.398 -5.648 -5.492 1 98.56 133 ALA B CA 1
ATOM 2150 C C . ALA B 1 133 ? -9.273 -4.664 -4.719 1 98.56 133 ALA B C 1
ATOM 2152 O O . ALA B 1 133 ? -9.383 -3.496 -5.102 1 98.56 133 ALA B O 1
ATOM 2153 N N . ILE B 1 134 ? -9.844 -5.105 -3.703 1 98.56 134 ILE B N 1
ATOM 2154 C CA . ILE B 1 134 ? -10.422 -4.305 -2.631 1 98.56 134 ILE B CA 1
ATOM 2155 C C . ILE B 1 134 ? -9.781 -4.684 -1.299 1 98.56 134 ILE B C 1
ATOM 2157 O O . ILE B 1 134 ? -9.773 -5.859 -0.922 1 98.56 134 ILE B O 1
ATOM 2161 N N . ILE B 1 135 ? -9.211 -3.725 -0.651 1 98.62 135 ILE B N 1
ATOM 2162 C CA . ILE B 1 135 ? -8.531 -3.969 0.616 1 98.62 135 ILE B CA 1
ATOM 2163 C C . ILE B 1 135 ? -9.359 -3.41 1.767 1 98.62 135 ILE B C 1
ATOM 2165 O O . ILE B 1 135 ? -9.68 -2.217 1.79 1 98.62 135 ILE B O 1
ATOM 2169 N N . ASP B 1 136 ? -9.727 -4.27 2.674 1 98.19 136 ASP B N 1
ATOM 2170 C CA . ASP B 1 136 ? -10.523 -3.932 3.848 1 98.19 136 ASP B CA 1
ATOM 2171 C C . ASP B 1 136 ? -9.68 -3.953 5.117 1 98.19 136 ASP B C 1
ATOM 2173 O O . ASP B 1 136 ? -9.469 -5.012 5.715 1 98.19 136 ASP B O 1
ATOM 2177 N N . TYR B 1 137 ? -9.242 -2.816 5.555 1 97.94 137 TYR B N 1
ATOM 2178 C CA . TYR B 1 137 ? -8.32 -2.719 6.68 1 97.94 137 TYR B CA 1
ATOM 2179 C C . TYR B 1 137 ? -8.977 -3.186 7.973 1 97.94 137 TYR B C 1
ATOM 2181 O O . TYR B 1 137 ? -8.398 -3.973 8.727 1 97.94 137 TYR B O 1
ATOM 2189 N N . PRO B 1 138 ? -10.227 -2.697 8.266 1 96.69 138 PRO B N 1
ATOM 2190 C CA . PRO B 1 138 ? -10.828 -3.096 9.539 1 96.69 138 PRO B CA 1
ATOM 2191 C C . PRO B 1 138 ? -10.984 -4.609 9.664 1 96.69 138 PRO B C 1
ATOM 2193 O O . PRO B 1 138 ? -10.773 -5.164 10.75 1 96.69 138 PRO B O 1
ATOM 2196 N N . LYS B 1 139 ? -11.359 -5.242 8.57 1 97.25 139 LYS B N 1
ATOM 2197 C CA . LYS B 1 139 ? -11.602 -6.68 8.633 1 97.25 139 LYS B CA 1
ATOM 2198 C C . LYS B 1 139 ? -10.359 -7.461 8.211 1 97.25 139 LYS B C 1
ATOM 2200 O O . LYS B 1 139 ? -10.359 -8.695 8.234 1 97.25 139 LYS B O 1
ATOM 2205 N N . LYS B 1 140 ? -9.305 -6.75 7.828 1 97.69 140 LYS B N 1
ATOM 2206 C CA . LYS B 1 140 ? -8.047 -7.363 7.398 1 97.69 140 LYS B CA 1
ATOM 2207 C C . LYS B 1 140 ? -8.297 -8.422 6.324 1 97.69 140 LYS B C 1
ATOM 2209 O O . LYS B 1 140 ? -7.867 -9.562 6.465 1 97.69 140 LYS B O 1
ATOM 2214 N N . THR B 1 141 ? -8.938 -7.922 5.297 1 98.44 141 THR B N 1
ATOM 2215 C CA . THR B 1 141 ? -9.297 -8.82 4.211 1 98.44 141 THR B CA 1
ATOM 2216 C C . THR B 1 141 ? -8.953 -8.211 2.857 1 98.44 141 THR B C 1
ATOM 2218 O O . THR B 1 141 ? -9.188 -7.02 2.631 1 98.44 141 THR B O 1
ATOM 2221 N N . LEU B 1 142 ? -8.375 -9.008 2.051 1 98.69 142 LEU B N 1
ATOM 2222 C CA . LEU B 1 142 ? -8.148 -8.68 0.646 1 98.69 142 LEU B CA 1
ATOM 2223 C C . LEU B 1 142 ? -9.156 -9.398 -0.248 1 98.69 142 LEU B C 1
ATOM 2225 O O . LEU B 1 142 ? -9.359 -10.602 -0.107 1 98.69 142 LEU B O 1
ATOM 2229 N N . PHE B 1 143 ? -9.812 -8.648 -1.093 1 98.62 143 PHE B N 1
ATOM 2230 C CA . PHE B 1 143 ? -10.719 -9.242 -2.076 1 98.62 143 PHE B CA 1
ATOM 2231 C C . PHE B 1 143 ? -10.117 -9.156 -3.477 1 98.62 143 PHE B C 1
ATOM 2233 O O . PHE B 1 143 ? -9.648 -8.094 -3.891 1 98.62 143 PHE B O 1
ATOM 2240 N N . LEU B 1 144 ? -10.109 -10.281 -4.117 1 98.62 144 LEU B N 1
ATOM 2241 C CA . LEU B 1 144 ? -9.625 -10.336 -5.488 1 98.62 144 LEU B CA 1
ATOM 2242 C C . LEU B 1 144 ? -10.656 -10.992 -6.406 1 98.62 144 LEU B C 1
ATOM 2244 O O . LEU B 1 144 ? -11.438 -11.836 -5.965 1 98.62 144 LEU B O 1
ATOM 2248 N N . LYS B 1 145 ? -10.594 -10.508 -7.68 1 96.62 145 LYS B N 1
ATOM 2249 C CA . LYS B 1 145 ? -11.484 -11.094 -8.68 1 96.62 145 LYS B CA 1
ATOM 2250 C C . LYS B 1 145 ? -10.844 -11.078 -10.062 1 96.62 145 LYS B C 1
ATOM 2252 O O . LYS B 1 145 ? -10.141 -10.133 -10.414 1 96.62 145 LYS B O 1
#

pLDDT: mean 85.7, std 18.61, range [30.47, 98.69]